Protein AF-A0A351UT03-F1 (afdb_monomer_lite)

Radius of gyration: 22.75 Å; chains: 1; bounding box: 54×54×61 Å

pLDDT: mean 75.04, std 21.27, range [23.12, 98.25]

Sequence (283 aa):
MMRLTGEMLAERRTCMNLETLKKRKKELRLTNKDVARLSGVSLGTVNKIFSGATKAPQVDTMQAILGVLKLEEYEFYDGKMEREPLRAERIKGSFPGRLREPQMTAEDYRMLDKRKQTELIEGKLIRHQSPSWNHQELISGVLCNVRNYIREKGYGCHAICGPIEVQLECVNGDTIVQPDLVMLLGEEQIGLRGLLRAPEFVMEVLSESEQEQEMVVKPDLYMGAGVQEYWLVNLYQRQVIVYWFGNNYGREGFQVDTYTFDQKVPMRLLDGFMMDFGTIDLM

Foldseek 3Di:
DDDPDVVVVVVPQFFWPLVLLVVLCVVVVHDLVRLCVQLVNDSVVSVCSNVVVDRHDDPSSVVSSCVVSVHDVVNTGDDDDDDDDDDPDDPPDDDPDDDPDDFAAPVNQVPDPDCPQWWFDLSDIDHHDDDDPLLLLLLVQQQVLVVVLCVVVVFQKDKDADQAWAQQVLRVRRTIDGFGMAMAHHDDDDDPRHHPAQHLETEHEDDPPCCCCQVPPVVVSSLSRQRQWYWYAYPVQQKIWIWGSHRDNDPVPIDIDMDHLCAWCDPPVRPPDTDRNVPGDGD

Secondary structure (DSSP, 8-state):
-----TTTTTTT---B-HHHHHHHHHHTT--HHHHHHHH---HHHHHHHHTT--SS--HHHHHHHHHHHT--HHHHB----PPPPP------------PPPPPPPHHHHHH-S--TTEEEETTEEEEPPPPPHHHHHHHHHHHHHHHHHHHHHT--EEEEESS-EEE-TTTTS--EE--SEEEEESS--EETTEESS--SEEEEEE-TT-HHIIIIIHHHHHHHHT-SEEEEEETTTTEEEEEE-TTSSSSTT-EEEEEETTSEEE-TTSTT-EEEGGGS---

Structure (mmCIF, N/CA/C/O backbone):
data_AF-A0A351UT03-F1
#
_entry.id   AF-A0A351UT03-F1
#
loop_
_atom_site.group_PDB
_atom_site.id
_atom_site.type_symbol
_atom_site.label_atom_id
_atom_site.label_alt_id
_atom_site.label_comp_id
_atom_site.label_asym_id
_atom_site.label_entity_id
_atom_site.label_seq_id
_atom_site.pdbx_PDB_ins_code
_atom_site.Cartn_x
_atom_site.Cartn_y
_atom_site.Cartn_z
_atom_site.occupancy
_atom_site.B_iso_or_equiv
_atom_site.auth_seq_id
_atom_site.auth_comp_id
_atom_site.auth_asym_id
_atom_site.auth_atom_id
_atom_site.pdbx_PDB_model_num
ATOM 1 N N . MET A 1 1 ? -3.950 -24.426 15.455 1.00 37.09 1 MET A N 1
ATOM 2 C CA . MET A 1 1 ? -2.489 -24.443 15.682 1.00 37.09 1 MET A CA 1
ATOM 3 C C . MET A 1 1 ? -1.904 -25.601 14.883 1.00 37.09 1 MET A C 1
ATOM 5 O O . MET A 1 1 ? -1.903 -26.72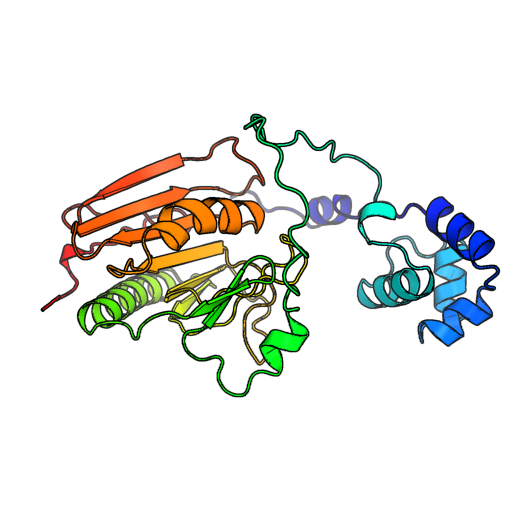5 15.360 1.00 37.09 1 MET A O 1
ATOM 9 N N . MET A 1 2 ? -1.502 -25.355 13.637 1.00 25.11 2 MET A N 1
ATOM 10 C CA . MET A 1 2 ? -0.894 -26.378 12.785 1.00 25.11 2 MET A CA 1
ATOM 11 C C . MET A 1 2 ? 0.563 -25.971 12.584 1.00 25.11 2 MET A C 1
ATOM 13 O O . MET A 1 2 ? 0.860 -25.024 11.863 1.00 25.11 2 MET A O 1
ATOM 17 N N . ARG A 1 3 ? 1.463 -26.610 13.340 1.00 26.52 3 ARG A N 1
ATOM 18 C CA . ARG A 1 3 ? 2.907 -26.450 13.159 1.00 26.52 3 ARG A CA 1
ATOM 19 C C . ARG A 1 3 ? 3.252 -27.066 11.811 1.00 26.52 3 ARG A C 1
ATOM 21 O O . ARG A 1 3 ? 3.109 -28.274 11.648 1.00 26.52 3 ARG A O 1
ATOM 28 N N . LEU A 1 4 ? 3.686 -26.247 10.863 1.00 29.69 4 LEU A N 1
ATOM 29 C CA . LEU A 1 4 ? 4.300 -26.745 9.640 1.00 29.69 4 LEU A CA 1
ATOM 30 C C . LEU A 1 4 ? 5.670 -27.306 10.039 1.00 29.69 4 LEU A C 1
ATOM 32 O O . LEU A 1 4 ? 6.543 -26.572 10.500 1.00 29.69 4 LEU A O 1
ATOM 36 N N . THR A 1 5 ? 5.822 -28.628 9.985 1.00 32.12 5 THR A N 1
ATOM 37 C CA . THR A 1 5 ? 7.083 -29.307 10.291 1.00 32.12 5 THR A CA 1
ATOM 38 C C . THR A 1 5 ? 8.099 -29.029 9.182 1.00 32.12 5 THR A C 1
ATOM 40 O O . THR A 1 5 ? 7.739 -28.855 8.017 1.00 32.12 5 THR A O 1
ATOM 43 N N . GLY A 1 6 ? 9.390 -29.007 9.535 1.00 27.62 6 GLY A N 1
ATOM 44 C CA . GLY A 1 6 ? 10.496 -28.743 8.602 1.00 27.62 6 GLY A CA 1
ATOM 45 C C . GLY A 1 6 ? 10.586 -29.702 7.403 1.00 27.62 6 GLY A C 1
ATOM 46 O O . GLY A 1 6 ? 11.315 -29.419 6.457 1.00 27.62 6 GLY A O 1
ATOM 47 N N . GLU A 1 7 ? 9.816 -30.791 7.399 1.00 27.88 7 GLU A N 1
ATOM 48 C CA . GLU A 1 7 ? 9.684 -31.723 6.274 1.00 27.88 7 GLU A CA 1
ATOM 49 C C . GLU A 1 7 ? 8.828 -31.153 5.125 1.00 27.88 7 GLU A C 1
ATOM 51 O O . GLU A 1 7 ? 9.179 -31.350 3.966 1.00 27.88 7 GLU A O 1
ATOM 56 N N . MET A 1 8 ? 7.804 -30.330 5.397 1.00 27.42 8 MET A N 1
ATOM 57 C CA . MET A 1 8 ? 7.020 -29.665 4.335 1.00 27.42 8 MET A CA 1
ATOM 58 C C . MET A 1 8 ? 7.794 -28.536 3.631 1.00 27.42 8 MET A C 1
ATOM 60 O O . MET A 1 8 ? 7.520 -28.213 2.476 1.00 27.42 8 MET A O 1
ATOM 64 N N . LEU A 1 9 ? 8.796 -27.953 4.299 1.00 31.83 9 LEU A N 1
ATOM 65 C CA . LEU A 1 9 ? 9.761 -27.039 3.673 1.00 31.83 9 LEU A CA 1
ATOM 66 C C . LEU A 1 9 ? 10.827 -27.794 2.857 1.00 31.83 9 LEU A C 1
ATOM 68 O O . LEU A 1 9 ? 11.453 -27.205 1.977 1.00 31.83 9 LEU A O 1
ATOM 72 N N . ALA A 1 10 ? 11.025 -29.093 3.107 1.00 29.03 10 ALA A N 1
ATOM 73 C CA . ALA A 1 10 ? 11.974 -29.917 2.360 1.00 29.03 10 ALA A CA 1
ATOM 74 C C . ALA A 1 10 ? 11.420 -30.380 0.998 1.00 29.03 10 ALA A C 1
ATOM 76 O O . ALA A 1 10 ? 12.201 -30.538 0.059 1.00 29.03 10 ALA A O 1
ATOM 77 N N . GLU A 1 11 ? 10.097 -30.515 0.855 1.00 28.97 11 GLU A N 1
ATOM 78 C CA . GLU A 1 11 ? 9.440 -30.857 -0.420 1.00 28.97 11 GLU A CA 1
ATOM 79 C C . GLU A 1 11 ? 9.312 -29.666 -1.395 1.00 28.97 11 GLU A C 1
ATOM 81 O O . GLU A 1 11 ? 9.058 -29.863 -2.580 1.00 28.97 11 GLU A O 1
ATOM 86 N N . ARG A 1 12 ? 9.600 -28.430 -0.954 1.00 36.16 12 ARG A N 1
ATOM 87 C CA . ARG A 1 12 ? 9.689 -27.219 -1.803 1.00 36.16 12 ARG A CA 1
ATOM 88 C C . ARG A 1 12 ? 11.067 -27.004 -2.448 1.00 36.16 12 ARG A C 1
ATOM 90 O O . ARG A 1 12 ? 11.464 -25.873 -2.713 1.00 36.16 12 ARG A O 1
ATOM 97 N N . ARG A 1 13 ? 11.834 -28.067 -2.701 1.00 40.03 13 ARG A N 1
ATOM 98 C CA . ARG A 1 13 ? 13.102 -27.974 -3.446 1.00 40.03 13 ARG A CA 1
ATOM 99 C C . ARG A 1 13 ? 12.864 -28.354 -4.901 1.00 40.03 13 ARG A C 1
ATOM 101 O O . ARG A 1 13 ? 12.874 -29.529 -5.255 1.00 40.03 13 ARG A O 1
ATOM 108 N N . THR A 1 14 ? 12.639 -27.336 -5.724 1.00 41.50 14 THR A N 1
ATOM 109 C CA . THR A 1 14 ? 12.514 -27.400 -7.183 1.00 41.50 14 THR A CA 1
ATOM 110 C C . THR A 1 14 ? 13.624 -28.270 -7.784 1.00 41.50 14 THR A C 1
ATOM 112 O O . THR A 1 14 ? 14.815 -28.000 -7.614 1.00 41.50 14 THR A O 1
ATOM 115 N N . CYS A 1 15 ? 13.249 -29.356 -8.464 1.00 40.09 15 CYS A N 1
ATOM 116 C CA . CYS A 1 15 ? 14.200 -30.234 -9.136 1.00 40.09 15 CYS A CA 1
ATOM 117 C C . CYS A 1 15 ? 14.888 -29.486 -10.294 1.00 40.09 15 CYS A C 1
ATOM 119 O O . CYS A 1 15 ? 14.231 -29.029 -11.225 1.00 40.09 15 CYS A O 1
ATOM 121 N N . MET A 1 16 ? 16.218 -29.353 -10.244 1.00 56.19 16 MET A N 1
ATOM 122 C CA . MET A 1 16 ? 17.004 -28.759 -11.335 1.00 56.19 16 MET A CA 1
ATOM 123 C C . MET A 1 16 ? 16.905 -29.595 -12.613 1.00 56.19 16 MET A C 1
ATOM 125 O O . MET A 1 16 ? 17.206 -30.794 -12.589 1.00 56.19 16 MET A O 1
ATOM 129 N N . ASN A 1 17 ? 16.622 -28.958 -13.753 1.00 66.75 17 ASN A N 1
ATOM 130 C CA . ASN A 1 17 ? 16.738 -29.611 -15.054 1.00 66.75 17 ASN A CA 1
ATOM 131 C C . ASN A 1 17 ? 18.207 -29.622 -15.527 1.00 66.75 17 ASN A C 1
ATOM 133 O O . ASN A 1 17 ? 18.676 -28.771 -16.288 1.00 66.75 17 ASN A O 1
ATOM 137 N N . LEU A 1 18 ? 18.964 -30.608 -15.036 1.00 74.06 18 LEU A N 1
ATOM 138 C CA . LEU A 1 18 ? 20.392 -30.776 -15.328 1.00 74.06 18 LEU A CA 1
ATOM 139 C C . LEU A 1 18 ? 20.683 -30.966 -16.829 1.00 74.06 18 LEU A C 1
ATOM 141 O O . LEU A 1 18 ? 21.761 -30.598 -17.310 1.00 74.06 18 LEU A O 1
ATOM 145 N N . GLU A 1 19 ? 19.732 -31.524 -17.576 1.00 74.19 19 GLU A N 1
ATOM 146 C CA . GLU A 1 19 ? 19.868 -31.734 -19.016 1.00 74.19 19 GLU A CA 1
ATOM 147 C C . GLU A 1 19 ? 19.841 -30.406 -19.787 1.00 74.19 19 GLU A C 1
ATOM 149 O O . GLU A 1 19 ? 20.659 -30.220 -20.693 1.00 74.19 19 GLU A O 1
ATOM 154 N N . THR A 1 20 ? 19.033 -29.428 -19.360 1.00 76.12 20 THR A N 1
ATOM 155 C CA . THR A 1 20 ? 19.043 -28.065 -19.923 1.00 76.12 20 THR A CA 1
ATOM 156 C C . THR A 1 20 ? 20.403 -27.383 -19.746 1.00 76.12 20 THR A C 1
ATOM 158 O O . THR A 1 20 ? 20.963 -26.863 -20.717 1.00 76.12 20 THR A O 1
ATOM 161 N N . LEU A 1 21 ? 21.008 -27.461 -18.552 1.00 80.50 21 LEU A N 1
ATOM 162 C CA . LEU A 1 21 ? 22.340 -26.886 -18.302 1.00 80.50 21 LEU A CA 1
ATOM 163 C C . LEU A 1 21 ? 23.410 -27.515 -19.197 1.00 80.50 21 LEU A C 1
ATOM 165 O O . LEU A 1 21 ? 24.230 -26.815 -19.799 1.00 80.50 21 LEU A O 1
ATOM 169 N N . LYS A 1 22 ? 23.425 -28.851 -19.290 1.00 84.81 22 LYS A N 1
ATOM 170 C CA . LYS A 1 22 ? 24.400 -29.578 -20.115 1.00 84.81 22 LYS A CA 1
ATOM 171 C C . LYS A 1 22 ? 24.236 -29.241 -21.593 1.00 84.81 22 LYS A C 1
ATOM 173 O O . LYS A 1 22 ? 25.244 -29.011 -22.267 1.00 84.81 22 LYS A O 1
ATOM 178 N N . LYS A 1 23 ? 22.993 -29.189 -22.081 1.00 83.69 23 LYS A N 1
ATOM 179 C CA . LYS A 1 23 ? 22.663 -28.834 -23.464 1.00 83.69 23 LYS A CA 1
ATOM 180 C C . LYS A 1 23 ? 23.153 -27.428 -23.792 1.00 83.69 23 LYS A C 1
ATOM 182 O O . LYS A 1 23 ? 23.921 -27.262 -24.739 1.00 83.69 23 LYS A O 1
ATOM 187 N N . ARG A 1 24 ? 22.812 -26.441 -22.963 1.00 83.56 24 ARG A N 1
ATOM 188 C CA . ARG A 1 24 ? 23.177 -25.045 -23.208 1.00 83.56 24 ARG A CA 1
ATOM 189 C C . ARG A 1 24 ? 24.682 -24.804 -23.164 1.00 83.56 24 ARG A C 1
ATOM 191 O O . ARG A 1 24 ? 25.241 -24.154 -24.044 1.00 83.56 24 ARG A O 1
ATOM 198 N N . LYS A 1 25 ? 25.372 -25.414 -22.199 1.00 91.88 25 LYS A N 1
ATOM 199 C CA . LYS A 1 25 ? 26.838 -25.385 -22.126 1.00 91.88 25 LYS A CA 1
ATOM 200 C C . LYS A 1 25 ? 27.484 -25.936 -23.406 1.00 91.88 25 LYS A C 1
ATOM 202 O O . LYS A 1 25 ? 28.467 -25.373 -23.887 1.00 91.88 25 LYS A O 1
ATOM 207 N N . LYS A 1 26 ? 26.927 -27.015 -23.974 1.00 90.25 26 LYS A N 1
ATOM 208 C CA . LYS A 1 26 ? 27.402 -27.612 -25.234 1.00 90.25 26 LYS A CA 1
ATOM 209 C C . LYS A 1 26 ? 27.145 -26.699 -26.436 1.00 90.25 26 LYS A C 1
ATOM 211 O O . LYS A 1 26 ? 28.039 -26.553 -27.265 1.00 90.25 26 LYS A O 1
ATOM 216 N N . GLU A 1 27 ? 25.974 -26.069 -26.521 1.00 88.69 27 GLU A N 1
ATOM 217 C CA . GLU A 1 27 ? 25.642 -25.094 -27.576 1.00 88.69 27 GLU A CA 1
ATOM 218 C C . GLU A 1 27 ? 26.601 -23.901 -27.577 1.00 88.69 27 GLU A C 1
ATOM 220 O O . GLU A 1 27 ? 27.080 -23.487 -28.631 1.00 88.69 27 GLU A O 1
ATOM 225 N N . LEU A 1 28 ? 26.949 -23.407 -26.387 1.00 87.56 28 LEU A N 1
ATOM 226 C CA . LEU A 1 28 ? 27.913 -22.323 -26.203 1.00 87.56 28 LEU A CA 1
ATOM 227 C C . LEU A 1 28 ? 29.377 -22.777 -26.316 1.00 87.56 28 LEU A C 1
ATOM 229 O O . LEU A 1 28 ? 30.282 -21.953 -26.207 1.00 87.56 28 LEU A O 1
ATOM 233 N N . ARG A 1 29 ? 29.624 -24.075 -26.551 1.00 91.94 29 ARG A N 1
ATOM 234 C CA . ARG A 1 29 ? 30.960 -24.689 -26.665 1.00 91.94 29 ARG A CA 1
ATOM 235 C C . ARG A 1 29 ? 31.859 -24.424 -25.448 1.00 91.94 29 ARG A C 1
ATOM 237 O O . ARG A 1 29 ? 33.075 -24.328 -25.586 1.00 91.94 29 ARG A O 1
ATOM 244 N N . LEU A 1 30 ? 31.266 -24.330 -24.257 1.00 89.88 30 LEU A N 1
ATOM 245 C CA . LEU A 1 30 ? 31.980 -24.068 -23.006 1.00 89.88 30 LEU A CA 1
ATOM 246 C C . LEU A 1 30 ? 32.372 -25.372 -22.299 1.00 89.88 30 LEU A C 1
ATOM 248 O O . LEU A 1 30 ? 31.613 -26.344 -22.267 1.00 89.88 30 LEU A O 1
ATOM 252 N N . THR A 1 31 ? 33.544 -25.397 -21.665 1.00 93.69 31 THR A N 1
ATOM 253 C CA . THR A 1 31 ? 33.919 -26.469 -20.728 1.00 93.69 31 THR A CA 1
ATOM 254 C C . THR A 1 31 ? 33.503 -26.121 -19.294 1.00 93.69 31 THR A C 1
ATOM 256 O O . THR A 1 31 ? 33.212 -24.969 -18.982 1.00 93.69 31 THR A O 1
ATOM 259 N N . ASN A 1 32 ? 33.529 -27.087 -18.365 1.00 92.44 32 ASN A N 1
ATOM 260 C CA . ASN A 1 32 ? 33.317 -26.776 -16.939 1.00 92.44 32 ASN A CA 1
ATOM 261 C C . ASN A 1 32 ? 34.372 -25.796 -16.397 1.00 92.44 32 ASN A C 1
ATOM 263 O O . ASN A 1 32 ? 34.068 -25.010 -15.504 1.00 92.44 32 ASN A O 1
ATOM 267 N N . LYS A 1 33 ? 35.596 -25.819 -16.947 1.00 90.81 33 LYS A N 1
ATOM 268 C CA . LYS A 1 33 ? 36.646 -24.850 -16.606 1.00 90.81 33 LYS A CA 1
ATOM 269 C C . LYS A 1 33 ? 36.287 -23.447 -17.084 1.00 90.81 33 LYS A C 1
ATOM 271 O O . LYS A 1 33 ? 36.519 -22.493 -16.349 1.00 90.81 33 LYS A O 1
ATOM 276 N N . ASP A 1 34 ? 35.687 -23.328 -18.265 1.00 81.25 34 ASP A N 1
ATOM 277 C CA . ASP A 1 34 ? 35.227 -22.038 -18.779 1.00 81.25 34 ASP A CA 1
ATOM 278 C C . ASP A 1 34 ? 34.061 -21.498 -17.965 1.00 81.25 34 ASP A C 1
ATOM 280 O O . ASP A 1 34 ? 34.102 -20.342 -17.562 1.00 81.25 34 ASP A O 1
ATOM 284 N N . VAL A 1 35 ? 33.076 -22.340 -17.638 1.00 88.31 35 VAL A N 1
ATOM 285 C CA . VAL A 1 35 ? 31.946 -21.935 -16.790 1.00 88.31 35 VAL A CA 1
ATOM 286 C C . VAL A 1 35 ? 32.432 -21.480 -15.415 1.00 88.31 35 VAL A C 1
ATOM 288 O O . VAL A 1 35 ? 32.023 -20.421 -14.959 1.00 88.31 35 VAL A O 1
ATOM 291 N N . ALA A 1 36 ? 33.348 -22.214 -14.776 1.00 86.06 36 ALA A N 1
ATOM 292 C CA . ALA A 1 36 ? 33.928 -21.826 -13.487 1.00 86.06 36 ALA A CA 1
ATOM 293 C C . ALA A 1 36 ? 34.661 -20.478 -13.559 1.00 86.06 36 ALA A C 1
ATOM 295 O O . ALA A 1 36 ? 34.431 -19.590 -12.743 1.00 86.06 36 ALA A O 1
ATOM 296 N N . ARG A 1 37 ? 35.501 -20.295 -14.583 1.00 87.25 37 ARG A N 1
ATOM 297 C CA . ARG A 1 37 ? 36.236 -19.045 -14.798 1.00 87.25 37 ARG A CA 1
ATOM 298 C C . ARG A 1 37 ? 35.305 -17.857 -15.060 1.00 87.25 37 ARG A C 1
ATOM 300 O O . ARG A 1 37 ? 35.561 -16.784 -14.536 1.00 87.25 37 ARG A O 1
ATOM 307 N N . LEU A 1 38 ? 34.264 -18.041 -15.872 1.00 76.00 38 LEU A N 1
ATOM 308 C CA . LEU A 1 38 ? 33.350 -16.969 -16.281 1.00 76.00 38 LEU A CA 1
ATOM 309 C C . LEU A 1 38 ? 32.315 -16.620 -15.204 1.00 76.00 38 LEU A C 1
ATOM 311 O O . LEU A 1 38 ? 31.909 -15.469 -15.120 1.00 76.00 38 LEU A O 1
ATOM 315 N N . SER A 1 39 ? 31.900 -17.590 -14.385 1.00 83.00 39 SER A N 1
ATOM 316 C CA . SER A 1 39 ? 30.919 -17.377 -13.305 1.00 83.00 39 SER A CA 1
ATOM 317 C C . SER A 1 39 ? 31.560 -16.956 -11.982 1.00 83.00 39 SER A C 1
ATOM 319 O O . SER A 1 39 ? 30.853 -16.581 -11.055 1.00 83.00 39 SER A O 1
ATOM 321 N N . GLY A 1 40 ? 32.884 -17.083 -11.844 1.00 79.75 40 GLY A N 1
ATOM 322 C CA . GLY A 1 40 ? 33.579 -16.905 -10.565 1.00 79.75 40 GLY A CA 1
ATOM 323 C C . GLY A 1 40 ? 33.348 -18.045 -9.561 1.00 79.75 40 GLY A C 1
ATOM 324 O O . GLY A 1 40 ? 33.896 -18.019 -8.460 1.00 79.75 40 GLY A O 1
ATOM 325 N N . VAL A 1 41 ? 32.578 -19.076 -9.927 1.00 88.12 41 VAL A N 1
ATOM 326 C CA . VAL A 1 41 ? 32.299 -20.243 -9.082 1.00 88.12 41 VAL A CA 1
ATOM 327 C C . VAL A 1 41 ? 33.463 -21.235 -9.139 1.00 88.12 41 VAL A C 1
ATOM 329 O O . VAL A 1 41 ? 34.031 -21.502 -10.199 1.00 88.12 41 VAL A O 1
ATOM 332 N N . SER A 1 42 ? 33.803 -21.855 -8.002 1.00 90.31 42 SER A N 1
ATOM 333 C CA . SER A 1 42 ? 34.894 -22.837 -7.953 1.00 90.31 42 SER A CA 1
ATOM 334 C C . SER A 1 42 ? 34.669 -24.005 -8.930 1.00 90.31 42 SER A C 1
ATOM 336 O O . SER A 1 42 ? 33.565 -24.546 -9.043 1.00 90.31 42 SER A O 1
ATOM 338 N N . LEU A 1 43 ? 35.737 -24.463 -9.594 1.00 88.00 43 LEU A N 1
ATOM 339 C CA . LEU A 1 43 ? 35.669 -25.593 -10.532 1.00 88.00 43 LEU A CA 1
ATOM 340 C C . LEU A 1 43 ? 35.121 -26.869 -9.874 1.00 88.00 43 LEU A C 1
ATOM 342 O O . LEU A 1 43 ? 34.404 -27.638 -10.512 1.00 88.00 43 LEU A O 1
ATOM 346 N N . GLY A 1 44 ? 35.425 -27.086 -8.590 1.00 82.19 44 GLY A N 1
ATOM 347 C CA . GLY A 1 44 ? 34.881 -28.203 -7.818 1.00 82.19 44 GLY A CA 1
ATOM 348 C C . GLY A 1 44 ? 33.360 -28.120 -7.666 1.00 82.19 44 GLY A C 1
ATOM 349 O O . GLY A 1 44 ? 32.675 -29.125 -7.845 1.00 82.19 44 GLY A O 1
ATOM 350 N N . THR A 1 45 ? 32.828 -26.925 -7.401 1.00 81.31 45 THR A N 1
ATOM 351 C CA . THR A 1 45 ? 31.383 -26.671 -7.298 1.00 81.31 45 THR A CA 1
ATOM 352 C C . THR A 1 45 ? 30.694 -26.840 -8.651 1.00 81.31 45 THR A C 1
ATOM 354 O O . THR A 1 45 ? 29.718 -27.581 -8.741 1.00 81.31 45 THR A O 1
ATOM 357 N N . VAL A 1 46 ? 31.249 -26.260 -9.723 1.00 88.19 46 VAL A N 1
ATOM 358 C CA . VAL A 1 46 ? 30.723 -26.427 -11.090 1.00 88.19 46 VAL A CA 1
ATOM 359 C C . VAL A 1 46 ? 30.705 -27.904 -11.493 1.00 88.19 46 VAL A C 1
ATOM 361 O O . VAL A 1 46 ? 29.697 -28.397 -11.994 1.00 88.19 46 VAL A O 1
ATOM 364 N N . ASN A 1 47 ? 31.775 -28.656 -11.223 1.00 89.38 47 ASN A N 1
ATOM 365 C CA . ASN A 1 47 ? 31.823 -30.085 -11.535 1.00 89.38 47 ASN A CA 1
ATOM 366 C C . ASN A 1 47 ? 30.752 -30.889 -10.785 1.00 89.38 47 ASN A C 1
ATOM 368 O O . ASN A 1 47 ? 30.120 -31.741 -11.403 1.00 89.38 47 ASN A O 1
ATOM 372 N N . LYS A 1 48 ? 30.523 -30.605 -9.495 1.00 84.88 48 LYS A N 1
ATOM 373 C CA . LYS A 1 48 ? 29.485 -31.276 -8.690 1.00 84.88 48 LYS A CA 1
ATOM 374 C C . LYS A 1 48 ? 28.064 -30.947 -9.159 1.00 84.88 48 LYS A C 1
ATOM 376 O O . LYS A 1 48 ? 27.199 -31.815 -9.107 1.00 84.88 48 LYS A O 1
ATOM 381 N N . ILE A 1 49 ? 27.825 -29.722 -9.631 1.00 85.94 49 ILE A N 1
ATOM 382 C CA . ILE A 1 49 ? 26.531 -29.312 -10.195 1.00 85.94 49 ILE A CA 1
ATOM 383 C C . ILE A 1 49 ? 26.293 -30.034 -11.524 1.00 85.94 49 ILE A C 1
ATOM 385 O O . ILE A 1 49 ? 25.294 -30.728 -11.676 1.00 85.94 49 ILE A O 1
ATOM 389 N N . PHE A 1 50 ? 27.245 -29.971 -12.460 1.00 86.88 50 PHE A N 1
ATOM 390 C CA . PHE A 1 50 ? 27.088 -30.593 -13.781 1.00 86.88 50 PHE A CA 1
ATOM 391 C C . PHE A 1 50 ? 27.107 -32.132 -13.766 1.00 86.88 50 PHE A C 1
ATOM 393 O O . PHE A 1 50 ? 26.644 -32.747 -14.730 1.00 86.88 50 PHE A O 1
ATOM 400 N N . SER A 1 51 ? 27.623 -32.756 -12.701 1.00 83.19 51 SER A N 1
ATOM 401 C CA . SER A 1 51 ? 27.526 -34.204 -12.474 1.00 83.19 51 SER A CA 1
ATOM 402 C C . SER A 1 51 ? 26.252 -34.630 -11.737 1.00 83.19 51 SER A C 1
ATOM 404 O O . SER A 1 51 ? 26.001 -35.827 -11.626 1.00 83.19 51 SER A O 1
ATOM 406 N N . GLY A 1 52 ? 25.456 -33.682 -11.230 1.00 78.69 52 GLY A N 1
ATOM 407 C CA . GLY A 1 52 ? 24.270 -33.956 -10.413 1.00 78.69 52 GLY A CA 1
ATOM 408 C C . GLY A 1 52 ? 24.573 -34.385 -8.971 1.00 78.69 52 GLY A C 1
ATOM 409 O O . GLY A 1 52 ? 23.657 -34.755 -8.241 1.00 78.69 52 GLY A O 1
ATOM 410 N N . ALA A 1 53 ? 25.837 -34.329 -8.534 1.00 76.38 53 ALA A N 1
ATOM 411 C CA . ALA A 1 53 ? 26.225 -34.638 -7.156 1.00 76.38 53 ALA A CA 1
ATOM 412 C C . ALA A 1 53 ? 25.688 -33.602 -6.150 1.00 76.38 53 ALA A C 1
ATOM 414 O O . ALA A 1 53 ? 25.434 -33.935 -4.993 1.00 76.38 53 ALA A O 1
ATOM 415 N N . THR A 1 54 ? 25.483 -32.356 -6.587 1.00 73.75 54 THR A N 1
ATOM 416 C CA . THR A 1 54 ? 24.796 -31.321 -5.804 1.00 73.75 54 THR A CA 1
ATOM 417 C C . THR A 1 54 ? 23.326 -31.269 -6.211 1.00 73.75 54 THR A C 1
ATOM 419 O O . THR A 1 54 ? 23.023 -30.862 -7.326 1.00 73.75 54 THR A O 1
ATOM 422 N N . LYS A 1 55 ? 22.411 -31.644 -5.307 1.00 60.47 55 LYS A N 1
ATOM 423 C CA . LYS A 1 55 ? 20.953 -31.621 -5.554 1.00 60.47 55 LYS A CA 1
ATOM 424 C C . LYS A 1 55 ? 20.281 -30.268 -5.281 1.00 60.47 55 LYS A C 1
ATOM 426 O O . LYS A 1 55 ? 19.166 -30.059 -5.735 1.00 60.47 55 LYS A O 1
ATOM 431 N N . ALA A 1 56 ? 20.939 -29.378 -4.537 1.00 59.31 56 ALA A N 1
ATOM 432 C CA . ALA A 1 56 ? 20.433 -28.050 -4.178 1.00 59.31 56 ALA A CA 1
ATOM 433 C C . ALA A 1 56 ? 21.612 -27.069 -4.001 1.00 59.31 56 ALA A C 1
ATOM 435 O O . ALA A 1 56 ? 22.142 -26.948 -2.893 1.00 59.31 56 ALA A O 1
ATOM 436 N N . PRO A 1 57 ? 22.121 -26.459 -5.085 1.00 68.56 57 PRO A N 1
ATOM 437 C CA . PRO A 1 57 ? 23.151 -25.431 -5.001 1.00 68.56 57 PRO A CA 1
ATOM 438 C C . PRO A 1 57 ? 22.589 -24.155 -4.364 1.00 68.56 57 PRO A C 1
ATOM 440 O O . PRO A 1 57 ? 21.383 -23.926 -4.369 1.00 68.56 57 PRO A O 1
ATOM 443 N N . GLN A 1 58 ? 23.472 -23.322 -3.813 1.00 67.06 58 GLN A N 1
ATOM 444 C CA . GLN A 1 58 ? 23.096 -21.988 -3.339 1.00 67.06 58 GLN A CA 1
ATOM 445 C C . GLN A 1 58 ? 22.591 -21.126 -4.506 1.00 67.06 58 GLN A C 1
ATOM 447 O O . GLN A 1 58 ? 23.097 -21.257 -5.624 1.00 67.06 58 GLN A O 1
ATOM 452 N N . VAL A 1 59 ? 21.628 -20.241 -4.233 1.00 58.06 59 VAL A N 1
ATOM 453 C CA . VAL A 1 59 ? 20.938 -19.422 -5.248 1.00 58.06 59 VAL A CA 1
ATOM 454 C C . VAL A 1 59 ? 21.931 -18.566 -6.037 1.00 58.06 59 VAL A C 1
ATOM 456 O O . VAL A 1 59 ? 22.013 -18.718 -7.253 1.00 58.06 59 VAL A O 1
ATOM 459 N N . ASP A 1 60 ? 22.800 -17.816 -5.356 1.00 55.50 60 ASP A N 1
ATOM 460 C CA . ASP A 1 60 ? 23.830 -16.975 -5.989 1.00 55.50 60 ASP A CA 1
ATOM 461 C C . ASP A 1 60 ? 24.785 -17.780 -6.887 1.00 55.50 60 ASP A C 1
ATOM 463 O O . ASP A 1 60 ? 25.194 -17.346 -7.964 1.00 55.50 60 ASP A O 1
ATOM 467 N N . THR A 1 61 ? 25.122 -19.006 -6.463 1.00 72.38 61 THR A N 1
ATOM 468 C CA . THR A 1 61 ? 25.967 -19.916 -7.253 1.00 72.38 61 THR A CA 1
ATOM 469 C C . THR A 1 61 ? 25.262 -20.334 -8.540 1.00 72.38 61 THR A C 1
ATOM 471 O O . THR A 1 61 ? 25.905 -20.484 -9.580 1.00 72.38 61 THR A O 1
ATOM 474 N N . MET A 1 62 ? 23.947 -20.542 -8.477 1.00 78.38 62 MET A N 1
ATOM 475 C CA . MET A 1 62 ? 23.170 -20.969 -9.627 1.00 78.38 62 MET A CA 1
ATOM 476 C C . MET A 1 62 ? 22.911 -19.802 -10.582 1.00 78.38 62 MET A C 1
ATOM 478 O O . MET A 1 62 ? 23.131 -19.962 -11.779 1.00 78.38 62 MET A O 1
ATOM 482 N N . GLN A 1 63 ? 22.602 -18.609 -10.076 1.00 65.31 63 GLN A N 1
ATOM 483 C CA . GLN A 1 63 ? 22.478 -17.393 -10.886 1.00 65.31 63 GLN A CA 1
ATOM 484 C C . GLN A 1 63 ? 23.772 -17.063 -11.638 1.00 65.31 63 GLN A C 1
ATOM 486 O O . GLN A 1 63 ? 23.743 -16.820 -12.845 1.00 65.31 63 GLN A O 1
ATOM 491 N N . ALA A 1 64 ? 24.927 -17.167 -10.973 1.00 68.06 64 ALA A N 1
ATOM 492 C CA . ALA A 1 64 ? 26.223 -16.955 -11.615 1.00 68.06 64 ALA A CA 1
ATOM 493 C C . ALA A 1 64 ? 26.481 -17.943 -12.770 1.00 68.06 64 ALA A C 1
ATOM 495 O O . ALA A 1 64 ? 27.039 -17.576 -13.806 1.00 68.06 64 ALA A O 1
ATOM 496 N N . ILE A 1 65 ? 26.060 -19.205 -12.627 1.00 80.06 65 ILE A N 1
ATOM 497 C CA . ILE A 1 65 ? 26.177 -20.211 -13.691 1.00 80.06 65 ILE A CA 1
ATOM 498 C C . ILE A 1 65 ? 25.148 -19.963 -14.807 1.00 80.06 65 ILE A C 1
ATOM 500 O O . ILE A 1 65 ? 25.512 -20.054 -15.980 1.00 80.06 65 ILE A O 1
ATOM 504 N N . LEU A 1 66 ? 23.892 -19.637 -14.479 1.00 80.00 66 LEU A N 1
ATOM 505 C CA . LEU A 1 66 ? 22.831 -19.361 -15.459 1.00 80.00 66 LEU A CA 1
ATOM 506 C C . LEU A 1 66 ? 23.150 -18.127 -16.312 1.00 80.00 66 LEU A C 1
ATOM 508 O O . LEU A 1 66 ? 23.016 -18.192 -17.534 1.00 80.00 66 LEU A O 1
ATOM 512 N N . GLY A 1 67 ? 23.696 -17.070 -15.706 1.00 71.88 67 GLY A N 1
ATOM 513 C CA . GLY A 1 67 ? 24.147 -15.873 -16.418 1.00 71.88 67 GLY A CA 1
ATOM 514 C C . GLY A 1 67 ? 25.221 -16.177 -17.468 1.00 71.88 67 GLY A C 1
ATOM 515 O O . GLY A 1 67 ? 25.139 -15.709 -18.604 1.00 71.88 67 GLY A O 1
ATOM 516 N N . VAL A 1 68 ? 26.186 -17.052 -17.152 1.00 83.50 68 VAL A N 1
ATOM 517 C CA . VAL A 1 68 ? 27.202 -17.504 -18.126 1.00 83.50 68 VAL A CA 1
ATOM 518 C C . VAL A 1 68 ? 26.586 -18.343 -19.244 1.00 83.50 68 VAL A C 1
ATOM 520 O O . VAL A 1 68 ? 27.005 -18.253 -20.400 1.00 83.50 68 VAL A O 1
ATOM 523 N N . LEU A 1 69 ? 25.598 -19.172 -18.911 1.00 82.94 69 LEU A N 1
ATOM 524 C CA . LEU A 1 69 ? 24.910 -20.022 -19.880 1.00 82.94 69 LEU A CA 1
ATOM 525 C C . LEU A 1 69 ? 23.832 -19.282 -20.676 1.00 82.94 69 LEU A C 1
ATOM 527 O O . LEU A 1 69 ? 23.276 -19.870 -21.606 1.00 82.94 69 LEU A O 1
ATOM 531 N N . LYS A 1 70 ? 23.570 -18.006 -20.364 1.00 79.75 70 LYS A N 1
ATOM 532 C CA . LYS A 1 70 ? 22.499 -17.209 -20.973 1.00 79.75 70 LYS A CA 1
ATOM 533 C C . LYS A 1 70 ? 21.172 -17.969 -20.928 1.00 79.75 70 LYS A C 1
ATOM 535 O O . LYS A 1 70 ? 20.586 -18.233 -21.981 1.00 79.75 70 LYS A O 1
ATOM 540 N N . LEU A 1 71 ? 20.821 -18.421 -19.727 1.00 69.81 71 LEU A N 1
ATOM 541 C CA . LEU A 1 71 ? 19.548 -19.056 -19.411 1.00 69.81 71 LEU A CA 1
ATOM 542 C C . LEU A 1 71 ? 18.799 -18.167 -18.433 1.00 69.81 71 LEU A C 1
ATOM 544 O O . LEU A 1 71 ? 19.379 -17.738 -17.436 1.00 69.81 71 LEU A O 1
ATOM 548 N N . GLU A 1 72 ? 17.524 -17.947 -18.713 1.00 58.25 72 GLU A N 1
ATOM 549 C CA . GLU A 1 72 ? 16.600 -17.346 -17.757 1.00 58.25 72 GLU A CA 1
ATOM 550 C C . GLU A 1 72 ? 16.174 -18.401 -16.721 1.00 58.25 72 GLU A C 1
ATOM 552 O O . GLU A 1 72 ? 16.078 -19.591 -17.037 1.00 58.25 72 GLU A O 1
ATOM 557 N N . GLU A 1 73 ? 15.901 -18.002 -15.475 1.00 52.38 73 GLU A N 1
ATOM 558 C CA . GLU A 1 73 ? 15.612 -18.952 -14.385 1.00 52.38 73 GLU A CA 1
ATOM 559 C C . GLU A 1 73 ? 14.431 -19.891 -14.700 1.00 52.38 73 GLU A C 1
ATOM 561 O O . GLU A 1 73 ? 14.476 -21.082 -14.393 1.00 52.38 73 GLU A O 1
ATOM 566 N N . TYR A 1 74 ? 13.404 -19.411 -15.402 1.00 52.44 74 TYR A N 1
ATOM 567 C CA . TYR A 1 74 ? 12.240 -20.223 -15.773 1.00 52.44 74 TYR A CA 1
ATOM 568 C C . TYR A 1 74 ? 12.508 -21.224 -16.914 1.00 52.44 74 TYR A C 1
ATOM 570 O O . TYR A 1 74 ? 11.750 -22.177 -17.067 1.00 52.44 74 TYR A O 1
ATOM 578 N N . GLU A 1 75 ? 13.575 -21.054 -17.708 1.00 47.19 75 GLU A N 1
ATOM 579 C CA . GLU A 1 75 ? 14.010 -22.059 -18.697 1.00 47.19 75 GLU A CA 1
ATOM 580 C C . GLU A 1 75 ? 14.691 -23.260 -18.014 1.00 47.19 75 GLU A C 1
ATOM 582 O O . GLU A 1 75 ? 14.907 -24.310 -18.626 1.00 47.19 75 GLU A O 1
ATOM 587 N N . PHE A 1 76 ? 15.048 -23.097 -16.737 1.00 47.84 76 PHE A N 1
ATOM 588 C CA . PHE A 1 76 ? 15.795 -24.054 -15.932 1.00 47.84 76 PHE A CA 1
ATOM 589 C C . PHE A 1 76 ? 14.923 -24.834 -14.928 1.00 47.84 76 PHE A C 1
ATOM 591 O O . PHE A 1 76 ? 15.262 -25.976 -14.593 1.00 47.84 76 PHE A O 1
ATOM 598 N N . TYR A 1 77 ? 13.792 -24.270 -14.494 1.00 54.03 77 TYR A N 1
ATOM 599 C CA . TYR A 1 77 ? 12.806 -24.944 -13.643 1.00 54.03 77 TYR A CA 1
ATOM 600 C C . TYR A 1 77 ? 11.692 -25.597 -14.480 1.00 54.03 77 TYR A C 1
ATOM 602 O O . TYR A 1 77 ? 11.197 -25.020 -15.443 1.00 54.03 77 TYR A O 1
ATOM 610 N N . ASP A 1 78 ? 11.314 -26.831 -14.135 1.00 44.41 78 ASP A N 1
ATOM 611 C CA . ASP A 1 78 ? 10.422 -27.672 -14.945 1.00 44.41 78 ASP A CA 1
ATOM 612 C C . ASP A 1 78 ? 8.968 -27.148 -14.985 1.00 44.41 78 ASP A C 1
ATOM 614 O O . ASP A 1 78 ? 8.145 -27.434 -14.119 1.00 44.41 78 ASP A O 1
ATOM 618 N N . GLY A 1 79 ? 8.671 -26.321 -15.991 1.00 41.94 79 GLY A N 1
ATOM 619 C CA . GLY A 1 79 ? 7.515 -26.456 -16.883 1.00 41.94 79 GLY A CA 1
ATOM 620 C C . GLY A 1 79 ? 6.139 -26.814 -16.303 1.00 41.94 79 GLY A C 1
ATOM 621 O O . GLY A 1 79 ? 5.556 -27.803 -16.739 1.00 41.94 79 GLY A O 1
ATOM 622 N N . LYS A 1 80 ? 5.551 -25.977 -15.435 1.00 29.42 80 LYS A N 1
ATOM 623 C CA . LYS A 1 80 ? 4.081 -25.887 -15.252 1.00 29.42 80 LYS A CA 1
ATOM 624 C C . LYS A 1 80 ? 3.616 -24.447 -14.999 1.00 29.42 80 LYS A C 1
ATOM 626 O O . LYS A 1 80 ? 3.149 -24.112 -13.919 1.00 29.42 80 LYS A O 1
ATOM 631 N N . MET A 1 81 ? 3.733 -23.596 -16.011 1.00 32.44 81 MET A N 1
ATOM 632 C CA . MET A 1 81 ? 2.971 -22.345 -16.103 1.00 32.44 81 MET A CA 1
ATOM 633 C C . MET A 1 81 ? 2.570 -22.155 -17.568 1.00 32.44 81 MET A C 1
ATOM 635 O O . MET A 1 81 ? 3.293 -21.546 -18.355 1.00 32.44 81 MET A O 1
ATOM 639 N N . GLU A 1 82 ? 1.440 -22.743 -17.964 1.00 28.80 82 GLU A N 1
ATOM 640 C CA . GLU A 1 82 ? 0.793 -22.369 -19.221 1.00 28.80 82 GLU A CA 1
ATOM 641 C C . GLU A 1 82 ? 0.134 -21.000 -19.031 1.00 28.80 82 GLU A C 1
ATOM 643 O O . GLU A 1 82 ? -0.653 -20.785 -18.110 1.00 28.80 82 GLU A O 1
ATOM 648 N N . ARG A 1 83 ? 0.514 -20.047 -19.885 1.00 32.97 83 ARG A N 1
ATOM 649 C CA . ARG A 1 83 ? -0.055 -18.700 -19.926 1.00 32.97 83 ARG A CA 1
ATOM 650 C C . ARG A 1 83 ? -1.428 -18.763 -20.595 1.00 32.97 83 ARG A C 1
ATOM 652 O O . ARG A 1 83 ? -1.484 -19.016 -21.796 1.00 32.97 83 ARG A O 1
ATOM 659 N N . GLU A 1 84 ? -2.501 -18.421 -19.888 1.00 23.12 84 GLU A N 1
ATOM 660 C CA . GLU A 1 84 ? -3.656 -17.823 -20.565 1.00 23.12 84 GLU A CA 1
ATOM 661 C C . GLU A 1 84 ? -3.403 -16.314 -20.727 1.00 23.12 84 GLU A C 1
ATOM 663 O O . GLU A 1 84 ? -3.223 -15.609 -19.731 1.00 23.12 84 GLU A O 1
ATOM 668 N N . PRO A 1 85 ? -3.345 -15.780 -21.960 1.00 30.25 85 PRO A N 1
ATOM 669 C CA . PRO A 1 85 ? -3.223 -14.348 -22.166 1.00 30.25 85 PRO A CA 1
ATOM 670 C C . PRO A 1 85 ? -4.575 -13.676 -21.897 1.00 30.25 85 PRO A C 1
ATOM 672 O O . PRO A 1 85 ? -5.556 -13.920 -22.604 1.00 30.25 85 PRO A O 1
ATOM 675 N N . LEU A 1 86 ? -4.616 -12.785 -20.903 1.00 33.38 86 LEU A N 1
ATOM 676 C CA . LEU A 1 86 ? -5.715 -11.836 -20.724 1.00 33.38 86 LEU A CA 1
ATOM 677 C C . LEU A 1 86 ? -5.904 -11.036 -22.028 1.00 33.38 86 LEU A C 1
ATOM 679 O O . LEU A 1 86 ? -4.965 -10.477 -22.596 1.00 33.38 86 LEU A O 1
ATOM 683 N N . ARG A 1 87 ? -7.137 -11.084 -22.541 1.00 30.27 87 ARG A N 1
ATOM 684 C CA . ARG A 1 87 ? -7.586 -10.639 -23.867 1.00 30.27 87 ARG A CA 1
ATOM 685 C C . ARG A 1 87 ? -7.121 -9.226 -24.246 1.00 30.27 87 ARG A C 1
ATOM 687 O O . ARG A 1 87 ? -7.645 -8.239 -23.744 1.00 30.27 87 ARG A O 1
ATOM 694 N N . ALA A 1 88 ? -6.283 -9.140 -25.277 1.00 29.73 88 ALA A N 1
ATOM 695 C CA . ALA A 1 88 ? -6.237 -7.983 -26.167 1.00 29.73 88 ALA A CA 1
ATOM 696 C C . ALA A 1 88 ? -7.330 -8.147 -27.237 1.00 29.73 88 ALA A C 1
ATOM 698 O O . ALA A 1 88 ? -7.119 -8.797 -28.267 1.00 29.73 88 ALA A O 1
ATOM 699 N N . GLU A 1 89 ? -8.525 -7.604 -26.999 1.00 29.70 89 GLU A N 1
ATOM 700 C CA . GLU A 1 89 ? -9.508 -7.482 -28.073 1.00 29.70 89 GLU A CA 1
ATOM 701 C C . GLU A 1 89 ? -9.060 -6.426 -29.089 1.00 29.70 89 GLU A C 1
ATOM 703 O O . GLU A 1 89 ? -8.658 -5.306 -28.780 1.00 29.70 89 GLU A O 1
ATOM 708 N N . ARG A 1 90 ? -9.087 -6.862 -30.347 1.00 31.77 90 ARG A N 1
ATOM 709 C CA . ARG A 1 90 ? -8.658 -6.146 -31.543 1.00 31.77 90 ARG A CA 1
ATOM 710 C C . ARG A 1 90 ? -9.449 -4.851 -31.735 1.00 31.77 90 ARG A C 1
ATOM 712 O O . ARG A 1 90 ? -10.563 -4.895 -32.248 1.00 31.77 90 ARG A O 1
ATOM 719 N N . ILE A 1 91 ? -8.797 -3.707 -31.561 1.00 28.42 91 ILE A N 1
ATOM 720 C CA . ILE A 1 91 ? -9.079 -2.550 -32.417 1.00 28.42 91 ILE A CA 1
ATOM 721 C C . ILE A 1 91 ? -8.244 -2.735 -33.687 1.00 28.42 91 ILE A C 1
ATOM 723 O O . ILE A 1 91 ? -7.041 -2.482 -33.725 1.00 28.42 91 ILE A O 1
ATOM 727 N N . LYS A 1 92 ? -8.883 -3.255 -34.742 1.00 27.67 92 LYS A N 1
ATOM 728 C CA . LYS A 1 92 ? -8.337 -3.226 -36.103 1.00 27.67 92 LYS A CA 1
ATOM 729 C C . LYS A 1 92 ? -8.306 -1.769 -36.570 1.00 27.67 92 LYS A C 1
ATOM 731 O O . LYS A 1 92 ? -9.307 -1.249 -37.046 1.00 27.67 92 LYS A O 1
ATOM 736 N N . GLY A 1 93 ? -7.144 -1.142 -36.456 1.00 23.77 93 GLY A N 1
ATOM 737 C CA . GLY A 1 93 ? -6.844 0.158 -37.040 1.00 23.77 93 GLY A CA 1
ATOM 738 C C . GLY A 1 93 ? -5.343 0.269 -37.256 1.00 23.77 93 GLY A C 1
ATOM 739 O O . GLY A 1 93 ? -4.580 0.462 -36.319 1.00 23.77 93 GLY A O 1
ATOM 740 N N . SER A 1 94 ? -4.917 0.069 -38.495 1.00 31.47 94 SER A N 1
ATOM 741 C CA . SER A 1 94 ? -3.544 0.234 -38.962 1.00 31.47 94 SER A CA 1
ATOM 742 C C . SER A 1 94 ? -3.016 1.650 -38.702 1.00 31.47 94 SER A C 1
ATOM 744 O O . SER A 1 94 ? -3.535 2.598 -39.285 1.00 31.47 94 SER A O 1
ATOM 746 N N . PHE A 1 95 ? -1.932 1.777 -37.932 1.00 28.98 95 PHE A N 1
ATOM 747 C CA . PHE A 1 95 ? -1.016 2.920 -38.000 1.00 28.98 95 PHE A CA 1
ATOM 748 C C . PHE A 1 95 ? 0.429 2.407 -38.102 1.00 28.98 95 PHE A C 1
ATOM 750 O O . PHE A 1 95 ? 0.836 1.577 -37.284 1.00 28.98 95 PHE A O 1
ATOM 757 N N . PRO A 1 96 ? 1.209 2.843 -39.107 1.00 30.88 96 PRO A N 1
ATOM 758 C CA . PRO A 1 96 ? 2.590 2.419 -39.271 1.00 30.88 96 PRO A CA 1
ATOM 759 C C . PRO A 1 96 ? 3.490 3.172 -38.279 1.00 30.88 96 PRO A C 1
ATOM 761 O O . PRO A 1 96 ? 3.431 4.392 -38.186 1.00 30.88 96 PRO A O 1
ATOM 764 N N . GLY A 1 97 ? 4.342 2.433 -37.562 1.00 33.44 97 GLY A N 1
ATOM 765 C CA . GLY A 1 97 ? 5.519 2.969 -36.872 1.00 33.44 97 GLY A CA 1
ATOM 766 C C . GLY A 1 97 ? 5.268 3.781 -35.596 1.00 33.44 97 GLY A C 1
ATOM 767 O O . GLY A 1 97 ? 5.465 4.990 -35.589 1.00 33.44 97 GLY A O 1
ATOM 768 N N . ARG A 1 98 ? 4.981 3.115 -34.469 1.00 29.16 98 ARG A N 1
ATOM 769 C CA . ARG A 1 98 ? 5.476 3.609 -33.172 1.00 29.16 98 ARG A CA 1
ATOM 770 C C . ARG A 1 98 ? 6.836 2.970 -32.926 1.00 29.16 98 ARG A C 1
ATOM 772 O O . ARG A 1 98 ? 6.920 1.759 -32.730 1.00 29.16 98 ARG A O 1
ATOM 779 N N . LEU A 1 99 ? 7.896 3.776 -32.960 1.00 33.47 99 LEU A N 1
ATOM 780 C CA . LEU A 1 99 ? 9.145 3.432 -32.282 1.00 33.47 99 LEU A CA 1
ATOM 781 C C . LEU A 1 99 ? 8.765 3.058 -30.840 1.00 33.47 99 LEU A C 1
ATOM 783 O O . LEU A 1 99 ? 8.026 3.810 -30.204 1.00 33.47 99 LEU A O 1
ATOM 787 N N . ARG A 1 100 ? 9.173 1.878 -30.353 1.00 40.72 100 ARG A N 1
ATOM 788 C CA . ARG A 1 100 ? 9.018 1.552 -28.927 1.00 40.72 100 ARG A CA 1
ATOM 789 C C . ARG A 1 100 ? 9.751 2.645 -28.153 1.00 40.72 100 ARG A C 1
ATOM 791 O O . ARG A 1 100 ? 10.928 2.877 -28.425 1.00 40.72 100 ARG A O 1
ATOM 798 N N . GLU A 1 101 ? 9.046 3.344 -27.268 1.00 47.28 101 GLU A N 1
ATOM 799 C CA . GLU A 1 101 ? 9.681 4.304 -26.367 1.00 47.28 101 GLU A CA 1
ATOM 800 C C . GLU A 1 101 ? 10.803 3.581 -25.605 1.00 47.28 101 GLU A C 1
ATOM 802 O O . GLU A 1 101 ? 10.612 2.418 -25.228 1.00 47.28 101 GLU A O 1
ATOM 807 N N . PRO A 1 102 ? 11.983 4.202 -25.433 1.00 50.44 102 PRO A N 1
ATOM 808 C CA . PRO A 1 102 ? 13.049 3.593 -24.653 1.00 50.44 102 PRO A CA 1
ATOM 809 C C . PRO A 1 102 ? 12.530 3.324 -23.236 1.00 50.44 102 PRO A C 1
ATOM 811 O O . PRO A 1 102 ? 12.121 4.251 -22.539 1.00 50.44 102 PRO A O 1
ATOM 814 N N . GLN A 1 103 ? 12.500 2.048 -22.846 1.00 68.19 103 GLN A N 1
ATOM 815 C CA . GLN A 1 103 ? 12.092 1.629 -21.507 1.00 68.19 103 GLN A CA 1
ATOM 816 C C . GLN A 1 103 ? 13.255 1.861 -20.544 1.00 68.19 103 GLN A C 1
ATOM 818 O O . GLN A 1 103 ? 14.386 1.471 -20.834 1.00 68.19 103 GLN A O 1
ATOM 823 N N . MET A 1 104 ? 12.974 2.543 -19.435 1.00 79.88 104 MET A N 1
ATOM 824 C CA . MET A 1 104 ? 13.940 2.806 -18.372 1.00 79.88 104 MET A CA 1
ATOM 825 C C . MET A 1 104 ? 14.096 1.550 -17.515 1.00 79.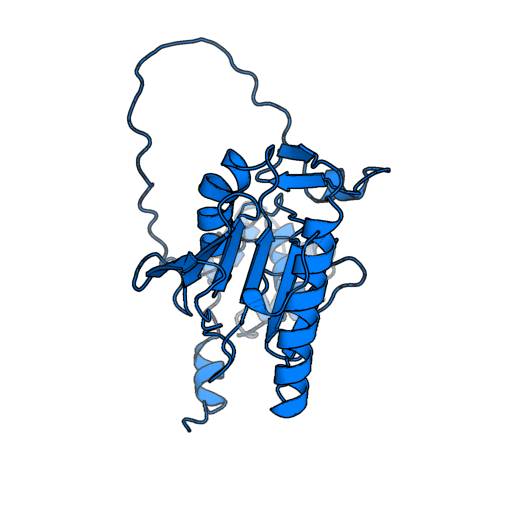88 104 MET A C 1
ATOM 827 O O . MET A 1 104 ? 13.093 0.998 -17.073 1.00 79.88 104 MET A O 1
ATOM 831 N N . THR A 1 105 ? 15.328 1.113 -17.262 1.00 84.38 105 THR A N 1
ATOM 832 C CA . THR A 1 105 ? 15.566 -0.033 -16.374 1.00 84.38 105 THR A CA 1
ATOM 833 C C . THR A 1 105 ? 15.537 0.378 -14.900 1.00 84.38 105 THR A C 1
ATOM 835 O O . THR A 1 105 ? 15.697 1.554 -14.556 1.00 84.38 105 THR A O 1
ATOM 838 N N . ALA A 1 106 ? 15.399 -0.590 -13.992 1.00 80.19 106 ALA A N 1
ATOM 839 C CA . ALA A 1 106 ? 15.565 -0.357 -12.555 1.00 80.19 106 ALA A CA 1
ATOM 840 C C . ALA A 1 106 ? 16.955 0.210 -12.205 1.00 80.19 106 ALA A C 1
ATOM 842 O O . ALA A 1 106 ? 17.104 0.971 -11.246 1.00 80.19 106 ALA A O 1
ATOM 843 N N . GLU A 1 107 ? 17.988 -0.149 -12.969 1.00 82.06 107 GLU A N 1
ATOM 844 C CA . GLU A 1 107 ? 19.335 0.395 -12.803 1.00 82.06 107 GLU A CA 1
ATOM 845 C C . GLU A 1 107 ? 19.408 1.863 -13.245 1.00 82.06 107 GLU A C 1
ATOM 847 O O . GLU A 1 107 ? 19.875 2.700 -12.469 1.00 82.06 107 GLU A O 1
ATOM 852 N N . ASP A 1 108 ? 18.844 2.197 -14.409 1.00 82.81 108 ASP A N 1
ATOM 853 C CA . ASP A 1 108 ? 18.746 3.581 -14.893 1.00 82.81 108 ASP A CA 1
ATOM 854 C C . ASP A 1 108 ? 17.974 4.466 -13.907 1.00 82.81 108 ASP A C 1
ATOM 856 O O . ASP A 1 108 ? 18.412 5.569 -13.569 1.00 82.81 108 ASP A O 1
ATOM 860 N N . TYR A 1 109 ? 16.847 3.966 -13.389 1.00 83.25 109 TYR A N 1
ATOM 861 C CA . TYR A 1 109 ? 16.047 4.663 -12.385 1.00 83.25 109 TYR A CA 1
ATOM 862 C C . TYR A 1 109 ? 16.887 5.012 -11.152 1.00 83.25 109 TYR A C 1
ATOM 864 O O . TYR A 1 109 ? 16.873 6.160 -10.710 1.00 83.25 109 TYR A O 1
ATOM 872 N N . ARG A 1 110 ? 17.689 4.072 -10.628 1.00 80.88 110 ARG A N 1
ATOM 873 C CA . ARG A 1 110 ? 18.556 4.290 -9.451 1.00 80.88 110 ARG A CA 1
ATOM 874 C C . ARG A 1 110 ? 19.676 5.303 -9.685 1.00 80.88 110 ARG A C 1
ATOM 876 O O . ARG A 1 110 ? 20.195 5.844 -8.704 1.00 80.88 110 ARG A O 1
ATOM 883 N N . MET A 1 111 ? 20.048 5.560 -10.937 1.00 83.00 111 MET A N 1
ATOM 884 C CA . MET A 1 111 ? 21.044 6.571 -11.299 1.00 83.00 111 MET A CA 1
ATOM 885 C C . MET A 1 111 ? 20.462 7.989 -11.384 1.00 83.00 111 MET A C 1
ATOM 887 O O . MET A 1 111 ? 21.227 8.945 -11.465 1.00 83.00 111 MET A O 1
ATOM 891 N N . LEU A 1 112 ? 19.135 8.164 -11.323 1.00 80.81 112 LEU A N 1
ATOM 892 C CA . LEU A 1 112 ? 18.518 9.492 -11.334 1.00 80.81 112 LEU A CA 1
ATOM 893 C C . LEU A 1 112 ? 18.892 10.297 -10.078 1.00 80.81 112 LEU A C 1
ATOM 895 O O . LEU A 1 112 ? 18.688 9.838 -8.952 1.00 80.81 112 LEU A O 1
ATOM 899 N N . ASP A 1 113 ? 19.344 11.540 -10.272 1.00 66.38 113 ASP A N 1
ATOM 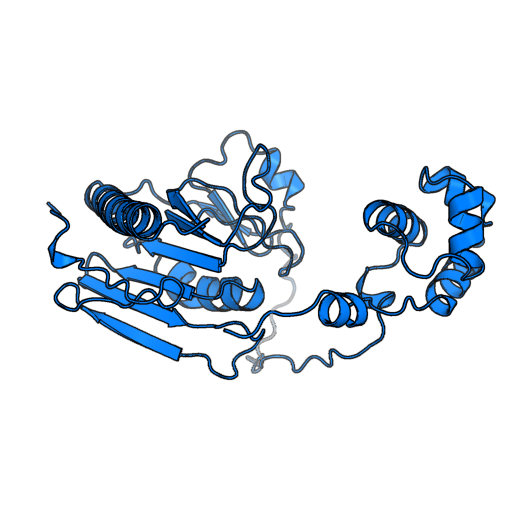900 C CA . ASP A 1 113 ? 19.710 12.470 -9.188 1.00 66.38 113 ASP A CA 1
ATOM 901 C C . ASP A 1 113 ? 18.520 12.856 -8.291 1.00 66.38 113 ASP A C 1
ATOM 903 O O . ASP A 1 113 ? 18.682 13.181 -7.113 1.00 66.38 113 ASP A O 1
ATOM 907 N N . LYS A 1 114 ? 17.299 12.831 -8.843 1.00 63.59 114 LYS A N 1
ATOM 908 C CA . LYS A 1 114 ? 16.050 13.142 -8.134 1.00 63.59 114 LYS A CA 1
ATOM 909 C C . LYS A 1 114 ? 15.036 12.019 -8.344 1.00 63.59 114 LYS A C 1
ATOM 911 O O . LYS A 1 114 ? 14.382 11.978 -9.380 1.00 63.59 114 LYS A O 1
ATOM 916 N N . ARG A 1 115 ? 14.890 11.155 -7.334 1.00 67.44 115 ARG A N 1
ATOM 917 C CA . ARG A 1 115 ? 13.899 10.055 -7.288 1.00 67.44 115 ARG A CA 1
ATOM 918 C C . ARG A 1 115 ? 12.746 10.276 -6.304 1.00 67.44 115 ARG A C 1
ATOM 920 O O . ARG A 1 115 ? 11.916 9.397 -6.088 1.00 67.44 115 ARG A O 1
ATOM 927 N N . LYS A 1 116 ? 12.716 11.439 -5.646 1.00 70.44 116 LYS A N 1
ATOM 928 C CA . LYS A 1 116 ? 11.619 11.782 -4.735 1.00 70.44 116 LYS A CA 1
ATOM 929 C C . LYS A 1 116 ? 10.324 11.883 -5.535 1.00 70.44 116 LYS A C 1
ATOM 931 O O . LYS A 1 116 ? 10.320 12.606 -6.528 1.00 70.44 116 LYS A O 1
ATOM 936 N N . GLN A 1 117 ? 9.266 11.220 -5.063 1.00 75.44 117 GLN A N 1
ATOM 937 C CA . GLN A 1 117 ? 7.936 11.249 -5.687 1.00 75.44 117 GLN A CA 1
ATOM 938 C C . GLN A 1 117 ? 7.976 10.747 -7.137 1.00 75.44 117 GLN A C 1
ATOM 940 O O . GLN A 1 117 ? 7.328 11.304 -8.021 1.00 75.44 117 GLN A O 1
ATOM 945 N N . THR A 1 118 ? 8.794 9.727 -7.406 1.00 85.69 118 THR A N 1
ATOM 946 C CA . THR A 1 118 ? 8.834 9.089 -8.723 1.00 85.69 118 THR A CA 1
ATOM 947 C C . THR A 1 118 ? 8.762 7.585 -8.593 1.00 85.69 118 THR A C 1
ATOM 949 O O . THR A 1 118 ? 9.480 7.016 -7.776 1.00 85.69 118 THR A O 1
ATOM 952 N N . GLU A 1 119 ? 7.987 6.945 -9.453 1.00 88.19 119 GLU A N 1
ATOM 953 C CA . GLU A 1 119 ? 7.900 5.492 -9.565 1.00 88.19 119 GLU A CA 1
ATOM 954 C C . GLU A 1 119 ? 8.354 5.052 -10.953 1.00 88.19 119 GLU A C 1
ATOM 956 O O . GLU A 1 119 ? 8.276 5.809 -11.922 1.00 88.19 119 GLU A O 1
ATOM 961 N N . LEU A 1 120 ? 8.835 3.822 -11.051 1.00 88.06 120 LEU A N 1
ATOM 962 C CA . LEU A 1 120 ? 9.071 3.136 -12.308 1.00 88.06 120 LEU A CA 1
ATOM 963 C C . LEU A 1 120 ? 8.021 2.033 -12.420 1.00 88.06 120 LEU A C 1
ATOM 965 O O . LEU A 1 120 ? 8.016 1.129 -11.598 1.00 88.06 120 LEU A O 1
ATOM 969 N N . ILE A 1 121 ? 7.137 2.088 -13.410 1.00 85.88 121 ILE A N 1
ATOM 970 C CA . ILE A 1 121 ? 6.127 1.047 -13.632 1.00 85.88 121 ILE A CA 1
ATOM 971 C C . ILE A 1 121 ? 6.288 0.533 -15.055 1.00 85.88 121 ILE A C 1
ATOM 973 O O . ILE A 1 121 ? 6.104 1.288 -16.011 1.00 85.88 121 ILE A O 1
ATOM 977 N N . GLU A 1 122 ? 6.674 -0.737 -15.203 1.00 81.19 122 GLU A N 1
ATOM 978 C CA . GLU A 1 122 ? 6.901 -1.382 -16.505 1.00 81.19 122 GLU A CA 1
ATOM 979 C C . GLU A 1 122 ? 7.844 -0.582 -17.428 1.00 81.19 122 GLU A C 1
ATOM 981 O O . GLU A 1 122 ? 7.603 -0.414 -18.631 1.00 81.19 122 GLU A O 1
ATOM 986 N N . GLY A 1 123 ? 8.916 -0.040 -16.846 1.00 80.75 123 GLY A N 1
ATOM 987 C CA . GLY A 1 123 ? 9.896 0.784 -17.548 1.00 80.75 123 GLY A CA 1
ATOM 988 C C . GLY A 1 123 ? 9.451 2.218 -17.871 1.00 80.75 123 GLY A C 1
ATOM 989 O O . GLY A 1 123 ? 10.149 2.918 -18.611 1.00 80.75 123 GLY A O 1
ATOM 990 N N . LYS A 1 124 ? 8.310 2.678 -17.337 1.00 83.69 124 LYS A N 1
ATOM 991 C CA . LYS A 1 124 ? 7.825 4.063 -17.460 1.00 83.69 124 LYS A CA 1
ATOM 992 C C . LYS A 1 124 ? 8.034 4.827 -16.159 1.00 83.69 124 LYS A C 1
ATOM 994 O O . LYS A 1 124 ? 7.586 4.391 -15.104 1.00 83.69 124 LYS A O 1
ATOM 999 N N . LEU A 1 125 ? 8.676 5.990 -16.248 1.00 85.75 125 LEU A N 1
ATOM 1000 C CA . LEU A 1 125 ? 8.863 6.881 -15.106 1.00 85.75 125 LEU A CA 1
ATOM 1001 C C . LEU A 1 125 ? 7.589 7.700 -14.855 1.00 85.75 125 LEU A C 1
ATOM 1003 O O . LEU A 1 125 ? 7.232 8.562 -15.662 1.00 85.75 125 LEU A O 1
ATOM 1007 N N . ILE A 1 126 ? 6.945 7.465 -13.720 1.00 83.00 126 ILE A N 1
ATOM 1008 C CA . ILE A 1 126 ? 5.788 8.212 -13.226 1.00 83.00 126 ILE A CA 1
ATOM 1009 C C . ILE A 1 126 ? 6.274 9.228 -12.192 1.00 83.00 126 ILE A C 1
ATOM 1011 O O . ILE A 1 126 ? 7.179 8.940 -11.410 1.00 83.00 126 ILE A O 1
ATOM 1015 N N . ARG A 1 127 ? 5.715 10.441 -12.208 1.00 81.81 127 ARG A N 1
ATOM 1016 C CA . ARG A 1 127 ? 6.013 11.488 -11.223 1.00 81.81 127 ARG A CA 1
ATOM 1017 C C . ARG A 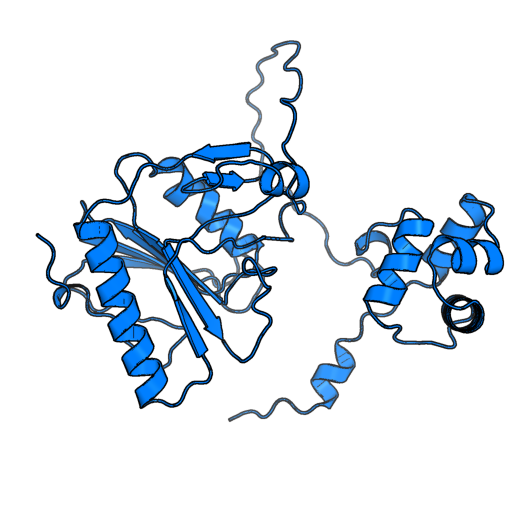1 127 ? 4.734 11.881 -10.512 1.00 81.81 127 ARG A C 1
ATOM 1019 O O . ARG A 1 127 ? 3.754 12.202 -11.179 1.00 81.81 127 ARG A O 1
ATOM 1026 N N . HIS A 1 128 ? 4.806 11.914 -9.194 1.00 77.38 128 HIS A N 1
ATOM 1027 C CA . HIS A 1 128 ? 3.688 12.204 -8.312 1.00 77.38 128 HIS A CA 1
ATOM 1028 C C . HIS A 1 128 ? 3.763 13.629 -7.791 1.00 77.38 128 HIS A C 1
ATOM 1030 O O . HIS A 1 128 ? 4.833 14.251 -7.760 1.00 77.38 128 HIS A O 1
ATOM 1036 N N . GLN A 1 129 ? 2.607 14.164 -7.411 1.00 76.38 129 GLN A N 1
ATOM 1037 C CA . GLN A 1 129 ? 2.569 15.452 -6.731 1.00 76.38 129 GLN A CA 1
ATOM 1038 C C . GLN A 1 129 ? 2.997 15.291 -5.273 1.00 76.38 129 GLN A C 1
ATOM 1040 O O . GLN A 1 129 ? 3.054 14.195 -4.718 1.00 76.38 129 GLN A O 1
ATOM 1045 N N . SER A 1 130 ? 3.331 16.409 -4.631 1.00 79.50 130 SER A N 1
ATOM 1046 C CA . SER A 1 130 ? 3.572 16.368 -3.194 1.00 79.50 130 SER A CA 1
ATOM 1047 C C . SER A 1 130 ? 2.261 16.113 -2.446 1.00 79.50 130 SER A C 1
ATOM 1049 O O . SER A 1 130 ? 1.263 16.767 -2.759 1.00 79.50 130 SER A O 1
ATOM 1051 N N . PRO A 1 131 ? 2.261 15.205 -1.457 1.00 82.75 131 PRO A N 1
ATOM 1052 C CA . PRO A 1 131 ? 1.060 14.877 -0.705 1.00 82.75 131 PRO A CA 1
ATOM 1053 C C . PRO A 1 131 ? 0.544 16.083 0.086 1.00 82.75 131 PRO A C 1
ATOM 1055 O O . PRO A 1 131 ? 1.317 16.937 0.531 1.00 82.75 131 PRO A O 1
ATOM 1058 N N . SER A 1 132 ? -0.775 16.146 0.271 1.00 86.56 132 SER A N 1
ATOM 1059 C CA . SER A 1 132 ? -1.421 17.170 1.094 1.00 86.56 132 SER A CA 1
ATOM 1060 C C . SER A 1 132 ? -1.224 16.901 2.591 1.00 86.56 132 SER A C 1
ATOM 1062 O O . SER A 1 132 ? -0.801 15.819 3.000 1.00 86.56 132 SER A O 1
ATOM 1064 N N . TRP A 1 133 ? -1.575 17.874 3.435 1.00 89.31 133 TRP A N 1
ATOM 1065 C CA . TRP A 1 133 ? -1.547 17.683 4.887 1.00 89.31 133 TRP A CA 1
ATOM 1066 C C . TRP A 1 133 ? -2.439 16.515 5.338 1.00 89.31 133 TRP A C 1
ATOM 1068 O O . TRP A 1 133 ? -1.973 15.618 6.032 1.00 89.31 133 TRP A O 1
ATOM 1078 N N . ASN A 1 134 ? -3.693 16.478 4.877 1.00 90.94 134 ASN A N 1
ATOM 1079 C CA . ASN A 1 134 ? -4.644 15.421 5.238 1.00 90.94 134 ASN A CA 1
ATOM 1080 C C . ASN A 1 134 ? -4.211 14.035 4.743 1.00 90.94 134 ASN A C 1
ATOM 1082 O O . ASN A 1 134 ? -4.519 13.036 5.383 1.00 90.94 134 ASN A O 1
ATOM 1086 N N . HIS A 1 135 ? -3.477 13.967 3.630 1.00 91.75 135 HIS A N 1
ATOM 1087 C CA . HIS A 1 135 ? -2.859 12.726 3.158 1.00 91.75 135 HIS A CA 1
ATOM 1088 C C . HIS A 1 135 ? -1.824 12.206 4.164 1.00 91.75 135 HIS A C 1
ATOM 1090 O O . HIS A 1 135 ? -1.887 11.047 4.571 1.00 91.75 135 HIS A O 1
ATOM 1096 N N . GLN A 1 136 ? -0.954 13.083 4.668 1.00 92.00 136 GLN A N 1
ATOM 1097 C CA . GLN A 1 136 ? 0.054 12.710 5.663 1.00 92.00 136 GLN A CA 1
ATOM 1098 C C . GLN A 1 136 ? -0.545 12.391 7.042 1.00 92.00 136 GLN A C 1
ATOM 1100 O O . GLN A 1 136 ? -0.127 11.416 7.670 1.00 92.00 136 GLN A O 1
ATOM 1105 N N . GLU A 1 137 ? -1.547 13.147 7.500 1.00 94.81 137 GLU A N 1
ATOM 1106 C CA . GLU A 1 137 ? -2.254 12.855 8.758 1.00 94.81 137 GLU A CA 1
ATOM 1107 C C . GLU A 1 137 ? -2.962 11.499 8.714 1.00 94.81 137 GLU A C 1
ATOM 1109 O O . GLU A 1 137 ? -2.851 10.710 9.654 1.00 94.81 137 GLU A O 1
ATOM 1114 N N . LEU A 1 138 ? -3.616 11.175 7.594 1.00 95.31 138 LEU A N 1
ATOM 1115 C CA . LEU A 1 138 ? -4.237 9.870 7.386 1.00 95.31 138 LEU A CA 1
ATOM 1116 C C . LEU A 1 138 ? -3.215 8.731 7.510 1.00 95.31 138 LEU A C 1
ATOM 1118 O O . LEU A 1 138 ? -3.433 7.788 8.274 1.00 95.31 138 LEU A O 1
ATOM 1122 N N . ILE A 1 139 ? -2.087 8.824 6.800 1.00 96.31 139 ILE A N 1
ATOM 1123 C CA . ILE A 1 139 ? -1.030 7.803 6.842 1.00 96.31 139 ILE A CA 1
ATOM 1124 C C . ILE A 1 139 ? -0.475 7.661 8.260 1.00 96.31 139 ILE A C 1
ATOM 1126 O O . ILE A 1 139 ? -0.334 6.542 8.757 1.00 96.31 139 ILE A O 1
ATOM 1130 N N . SER A 1 140 ? -0.196 8.781 8.932 1.00 96.06 140 SER A N 1
ATOM 1131 C CA . SER A 1 140 ? 0.300 8.807 10.310 1.00 96.06 140 SER A CA 1
ATOM 1132 C C . SER A 1 140 ? -0.681 8.139 11.279 1.00 96.06 140 SER A C 1
ATOM 1134 O O . SER A 1 140 ? -0.287 7.287 12.084 1.00 96.06 140 SER A O 1
ATOM 1136 N N . GLY A 1 141 ? -1.971 8.460 11.161 1.00 97.19 141 GLY A N 1
ATOM 1137 C CA . GLY A 1 141 ? -3.037 7.890 11.978 1.00 97.19 141 GLY A CA 1
ATOM 1138 C C . GLY A 1 141 ? -3.177 6.380 11.790 1.00 97.19 141 GLY A C 1
ATOM 1139 O O . GLY A 1 141 ? -3.195 5.636 12.777 1.00 97.19 141 GLY A O 1
ATOM 1140 N N . VAL A 1 142 ? -3.204 5.904 10.540 1.00 98.00 142 VAL A N 1
ATOM 1141 C CA . VAL A 1 142 ? -3.245 4.464 10.228 1.00 98.00 142 VAL A CA 1
ATOM 1142 C C . VAL A 1 142 ? -1.998 3.764 10.772 1.00 98.00 142 VAL A C 1
ATOM 1144 O O . VAL A 1 142 ? -2.112 2.772 11.494 1.00 98.00 142 VAL A O 1
ATOM 1147 N N . LEU A 1 143 ? -0.808 4.311 10.507 1.00 97.62 143 LEU A N 1
ATOM 1148 C CA . LEU A 1 143 ? 0.461 3.759 10.979 1.00 97.62 143 LEU A CA 1
ATOM 1149 C C . LEU A 1 143 ? 0.490 3.616 12.504 1.00 97.62 143 LEU A C 1
ATOM 1151 O O . LEU A 1 143 ? 0.925 2.582 13.016 1.00 97.62 143 LEU A O 1
ATOM 1155 N N . CYS A 1 144 ? 0.033 4.635 13.235 1.00 97.06 144 CYS A N 1
ATOM 1156 C CA . CYS A 1 144 ? -0.009 4.613 14.694 1.00 97.06 144 CYS A CA 1
ATOM 1157 C C . CYS A 1 144 ? -0.951 3.526 15.218 1.00 97.06 144 CYS A C 1
ATOM 1159 O O . CYS A 1 144 ? -0.555 2.760 16.099 1.00 97.06 144 CYS A O 1
ATOM 1161 N N . ASN A 1 145 ? -2.162 3.419 14.664 1.00 97.38 145 ASN A N 1
ATOM 1162 C CA . ASN A 1 145 ? -3.129 2.390 15.053 1.00 97.38 145 ASN A CA 1
ATOM 1163 C C . ASN A 1 145 ? -2.577 0.977 14.810 1.00 97.38 145 ASN A C 1
ATOM 1165 O O . ASN A 1 145 ? -2.569 0.149 15.724 1.00 97.38 145 ASN A O 1
ATOM 1169 N N . VAL A 1 146 ? -2.028 0.733 13.618 1.00 96.88 146 VAL A N 1
ATOM 1170 C CA . VAL A 1 146 ? -1.440 -0.559 13.240 1.00 96.88 146 VAL A CA 1
ATOM 1171 C C . VAL A 1 146 ? -0.247 -0.906 14.136 1.00 96.88 146 VAL A C 1
ATOM 1173 O O . VAL A 1 146 ? -0.203 -1.987 14.723 1.00 96.88 146 VAL A O 1
ATOM 1176 N N . ARG A 1 147 ? 0.711 0.014 14.320 1.00 95.81 147 ARG A N 1
ATOM 1177 C CA . ARG A 1 147 ? 1.894 -0.228 15.168 1.00 95.81 147 ARG A CA 1
ATOM 1178 C C . ARG A 1 147 ? 1.534 -0.454 16.634 1.00 95.81 147 ARG A C 1
ATOM 1180 O O . ARG A 1 147 ? 2.163 -1.286 17.288 1.00 95.81 147 ARG A O 1
ATOM 1187 N N . ASN A 1 148 ? 0.542 0.268 17.157 1.00 96.19 148 ASN A N 1
ATOM 1188 C CA . ASN A 1 148 ? 0.060 0.060 18.519 1.00 96.19 148 ASN A CA 1
ATOM 1189 C C . ASN A 1 148 ? -0.523 -1.346 18.684 1.00 96.19 148 ASN A C 1
ATOM 1191 O O . ASN A 1 148 ? -0.163 -2.025 19.645 1.00 96.19 148 ASN A O 1
ATOM 1195 N N . TYR A 1 149 ? -1.335 -1.804 17.727 1.00 96.38 149 TYR A N 1
ATOM 1196 C CA . TYR A 1 149 ? -1.905 -3.149 17.752 1.00 96.38 149 TYR A CA 1
ATOM 1197 C C . TYR A 1 149 ? -0.838 -4.244 17.650 1.00 96.38 149 TYR A C 1
ATOM 1199 O O . TYR A 1 149 ? -0.823 -5.168 18.463 1.00 96.38 149 TYR A O 1
ATOM 1207 N N . ILE A 1 150 ? 0.106 -4.108 16.710 1.00 93.62 150 ILE A N 1
ATOM 1208 C CA . ILE A 1 150 ? 1.249 -5.025 16.554 1.00 93.62 150 ILE A CA 1
ATOM 1209 C C . ILE A 1 150 ? 2.015 -5.158 17.876 1.00 93.62 150 ILE A C 1
ATOM 1211 O O . ILE A 1 150 ? 2.305 -6.273 18.315 1.00 93.62 150 ILE A O 1
ATOM 1215 N N . ARG A 1 151 ? 2.306 -4.031 18.543 1.00 94.25 151 ARG A N 1
ATOM 1216 C CA . ARG A 1 151 ? 3.014 -4.016 19.830 1.00 94.25 151 ARG A CA 1
ATOM 1217 C C . ARG A 1 151 ? 2.195 -4.655 20.950 1.00 94.25 151 ARG A C 1
ATOM 1219 O O . ARG A 1 151 ? 2.760 -5.392 21.750 1.00 94.25 151 ARG A O 1
ATOM 1226 N N . GLU A 1 152 ? 0.894 -4.378 21.019 1.00 95.81 152 GLU A N 1
ATOM 1227 C CA . GLU A 1 152 ? -0.001 -4.944 22.036 1.00 95.81 152 GLU A CA 1
ATOM 1228 C C . GLU A 1 152 ? -0.113 -6.470 21.915 1.00 95.81 152 GLU A C 1
ATOM 1230 O O . GLU A 1 152 ? -0.070 -7.174 22.922 1.00 95.81 152 GLU A O 1
ATOM 1235 N N . LYS A 1 153 ? -0.228 -6.990 20.686 1.00 93.75 153 LYS A N 1
ATOM 1236 C CA . LYS A 1 153 ? -0.343 -8.434 20.424 1.00 93.75 153 LYS A CA 1
ATOM 1237 C C . LYS A 1 153 ? 0.999 -9.164 20.371 1.00 93.75 153 LYS A C 1
ATOM 1239 O O . LYS A 1 153 ? 1.012 -10.393 20.364 1.00 93.75 153 LYS A O 1
ATOM 1244 N N . GLY A 1 154 ? 2.116 -8.435 20.355 1.00 89.06 154 GLY A N 1
ATOM 1245 C CA . GLY A 1 154 ? 3.456 -9.013 20.263 1.00 89.06 154 GLY A CA 1
ATOM 1246 C C . GLY A 1 154 ? 3.735 -9.666 18.908 1.00 89.06 154 GLY A C 1
ATOM 1247 O O . GLY A 1 154 ? 4.452 -10.664 18.845 1.00 89.06 154 GLY A O 1
ATOM 1248 N N . TYR A 1 155 ? 3.150 -9.143 17.828 1.00 87.62 155 TYR A N 1
ATOM 1249 C CA . TYR A 1 155 ? 3.412 -9.647 16.483 1.00 87.62 155 TYR A CA 1
ATOM 1250 C C . TYR A 1 155 ? 4.791 -9.200 15.990 1.00 87.62 155 TYR A C 1
ATOM 1252 O O . TYR A 1 155 ? 5.158 -8.032 16.101 1.00 87.62 155 TYR A O 1
ATOM 1260 N N . GLY A 1 156 ? 5.548 -10.127 15.400 1.00 84.69 156 GLY A N 1
ATOM 1261 C CA . GLY A 1 156 ? 6.806 -9.829 14.711 1.00 84.69 156 GLY A CA 1
ATOM 1262 C C . GLY A 1 156 ? 6.538 -9.252 13.325 1.00 84.69 156 GLY A C 1
ATOM 1263 O O . GLY A 1 156 ? 6.796 -9.919 12.332 1.00 84.69 156 GLY A O 1
ATOM 1264 N N . CYS A 1 157 ? 5.905 -8.083 13.251 1.00 86.12 157 CYS A N 1
ATOM 1265 C CA . CYS A 1 157 ? 5.529 -7.418 12.003 1.00 86.12 157 CYS A CA 1
ATOM 1266 C C . CYS A 1 157 ? 6.009 -5.965 12.017 1.00 86.12 157 CYS A C 1
ATOM 1268 O O . CYS A 1 157 ? 6.094 -5.338 13.075 1.00 86.12 157 CYS A O 1
ATOM 1270 N N . HIS A 1 158 ? 6.273 -5.401 10.843 1.00 87.56 158 HIS A N 1
ATOM 1271 C CA . HIS A 1 158 ? 6.737 -4.024 10.705 1.00 87.56 158 HIS A CA 1
ATOM 1272 C C . HIS A 1 158 ? 5.842 -3.253 9.743 1.00 87.56 158 HIS A C 1
ATOM 1274 O O . HIS A 1 158 ? 5.835 -3.541 8.554 1.00 87.56 158 HIS A O 1
ATOM 1280 N N . ALA A 1 159 ? 5.129 -2.245 10.249 1.00 92.69 159 ALA A N 1
ATOM 1281 C CA . ALA A 1 159 ? 4.454 -1.248 9.419 1.00 92.69 159 ALA A CA 1
ATOM 1282 C C . ALA A 1 159 ? 5.364 -0.026 9.224 1.00 92.69 159 ALA A C 1
ATOM 1284 O O . ALA A 1 159 ? 5.963 0.457 10.195 1.00 92.69 159 ALA A O 1
ATOM 1285 N N . ILE A 1 160 ? 5.491 0.465 7.992 1.00 91.50 160 ILE A N 1
ATOM 1286 C CA . ILE A 1 160 ? 6.411 1.538 7.589 1.00 91.50 160 ILE A CA 1
ATOM 1287 C C . ILE A 1 160 ? 5.671 2.482 6.634 1.00 91.50 160 ILE A C 1
ATOM 1289 O O . ILE A 1 160 ? 5.019 2.017 5.706 1.00 91.50 160 ILE A O 1
ATOM 1293 N N . CYS A 1 161 ? 5.768 3.793 6.860 1.00 91.94 161 CYS A N 1
ATOM 1294 C CA . CYS A 1 161 ? 5.258 4.805 5.933 1.00 91.94 161 CYS A CA 1
ATOM 1295 C C . CYS A 1 161 ? 6.303 5.169 4.872 1.00 91.94 161 CYS A C 1
ATOM 1297 O O . CYS A 1 161 ? 7.510 5.118 5.134 1.00 91.94 161 CYS A O 1
ATOM 1299 N N . GLY A 1 162 ? 5.823 5.570 3.699 1.00 85.44 162 GLY A N 1
ATOM 1300 C CA . GLY A 1 162 ? 6.647 6.053 2.605 1.00 85.44 162 GLY A CA 1
ATOM 1301 C C . GLY A 1 162 ? 7.326 7.407 2.882 1.00 85.44 162 GLY A C 1
ATOM 1302 O O . GLY A 1 162 ? 7.064 8.057 3.899 1.00 85.44 162 GLY A O 1
ATOM 1303 N N . PRO A 1 163 ? 8.218 7.852 1.977 1.00 81.44 163 PRO A N 1
ATOM 1304 C CA . PRO A 1 163 ? 8.602 7.166 0.744 1.00 81.44 163 PRO A CA 1
ATOM 1305 C C . PRO A 1 163 ? 9.537 5.977 1.020 1.00 81.44 163 PRO A C 1
ATOM 1307 O O . PRO A 1 163 ? 10.604 6.138 1.614 1.00 81.44 163 PRO A O 1
ATOM 1310 N N . ILE A 1 164 ? 9.147 4.790 0.553 1.00 84.62 164 ILE A N 1
ATOM 1311 C CA . ILE A 1 164 ? 9.959 3.569 0.571 1.00 84.62 164 ILE A CA 1
ATOM 1312 C C . ILE A 1 164 ? 9.958 2.965 -0.832 1.00 84.62 164 ILE A C 1
ATOM 1314 O O . ILE A 1 164 ? 8.899 2.735 -1.398 1.00 84.62 164 ILE A O 1
ATOM 1318 N N . GLU A 1 165 ? 11.134 2.730 -1.414 1.00 87.62 165 GLU A N 1
ATOM 1319 C CA . GLU A 1 165 ? 11.229 2.076 -2.724 1.00 87.62 165 GLU A CA 1
ATOM 1320 C C . GLU A 1 165 ? 10.934 0.574 -2.561 1.00 87.62 165 GLU A C 1
ATOM 1322 O O . GLU A 1 165 ? 11.551 -0.097 -1.729 1.00 87.62 165 GLU A O 1
ATOM 1327 N N . VAL A 1 166 ? 10.003 0.042 -3.354 1.00 87.94 166 VAL A N 1
ATOM 1328 C CA . VAL A 1 166 ? 9.660 -1.386 -3.407 1.00 87.94 166 VAL A CA 1
ATOM 1329 C C . VAL A 1 166 ? 9.865 -1.878 -4.833 1.00 87.94 166 VAL A C 1
ATOM 1331 O O . VAL A 1 166 ? 9.134 -1.480 -5.739 1.00 87.94 166 VAL A O 1
ATOM 1334 N N . GLN A 1 167 ? 10.862 -2.736 -5.046 1.00 86.25 167 GLN A N 1
ATOM 1335 C CA . GLN A 1 167 ? 11.087 -3.372 -6.341 1.00 86.25 167 GLN A CA 1
ATOM 1336 C C . GLN A 1 167 ? 10.205 -4.617 -6.471 1.00 86.25 167 GLN A C 1
ATOM 1338 O O . GLN A 1 167 ? 10.275 -5.530 -5.648 1.00 86.25 167 GLN A O 1
ATOM 1343 N N . LEU A 1 168 ? 9.381 -4.654 -7.516 1.00 80.88 168 LEU A N 1
ATOM 1344 C CA . LEU A 1 168 ? 8.491 -5.773 -7.812 1.00 80.88 168 LEU A CA 1
ATOM 1345 C C . LEU A 1 168 ? 9.118 -6.628 -8.922 1.00 80.88 168 LEU A C 1
ATOM 1347 O O . LEU A 1 168 ? 9.072 -6.279 -10.099 1.00 80.88 168 LEU A O 1
ATOM 1351 N N . GLU A 1 169 ? 9.728 -7.754 -8.548 1.00 62.75 169 GLU A N 1
ATOM 1352 C CA . GLU A 1 169 ? 10.493 -8.610 -9.474 1.00 62.75 169 GLU A CA 1
ATOM 1353 C C . GLU A 1 169 ? 9.617 -9.371 -10.489 1.00 62.75 169 GLU A C 1
ATOM 1355 O O . GLU A 1 169 ? 10.089 -9.777 -11.549 1.00 62.75 169 GLU A O 1
ATOM 1360 N N . CYS A 1 170 ? 8.323 -9.538 -10.204 1.00 55.59 170 CYS A N 1
ATOM 1361 C CA . CYS A 1 170 ? 7.378 -10.292 -11.037 1.00 55.59 170 CYS A CA 1
ATOM 1362 C C . CYS A 1 170 ? 7.022 -9.602 -12.365 1.00 55.59 170 CYS A C 1
ATOM 1364 O O . CYS A 1 170 ? 6.568 -10.259 -13.303 1.00 55.59 170 CYS A O 1
ATOM 1366 N N . VAL A 1 171 ? 7.216 -8.284 -12.452 1.00 51.41 171 VAL A N 1
ATOM 1367 C CA . VAL A 1 171 ? 6.933 -7.480 -13.640 1.00 51.41 171 VAL A CA 1
ATOM 1368 C C . VAL A 1 171 ? 8.269 -7.015 -14.182 1.00 51.41 171 VAL A C 1
ATOM 1370 O O . VAL A 1 171 ? 8.744 -5.956 -13.802 1.00 51.41 171 VAL A O 1
ATOM 1373 N N . ASN A 1 172 ? 8.898 -7.883 -14.983 1.00 52.91 172 ASN A N 1
ATOM 1374 C CA . ASN A 1 172 ? 10.133 -7.683 -15.761 1.00 52.91 172 ASN A CA 1
ATOM 1375 C C . ASN A 1 172 ? 11.390 -7.152 -15.031 1.00 52.91 172 ASN A C 1
ATOM 1377 O O . ASN A 1 172 ? 12.409 -6.960 -15.684 1.00 52.91 172 ASN A O 1
ATOM 1381 N N . GLY A 1 173 ? 11.352 -6.967 -13.707 1.00 62.56 173 GLY A N 1
ATOM 1382 C CA . GLY A 1 173 ? 12.448 -6.413 -12.907 1.00 62.56 173 GLY A CA 1
ATOM 1383 C C . GLY A 1 173 ? 12.565 -4.883 -12.958 1.00 62.56 173 GLY A C 1
ATOM 1384 O O . GLY A 1 173 ? 13.226 -4.311 -12.088 1.00 62.56 173 GLY A O 1
ATOM 1385 N N . ASP A 1 174 ? 11.869 -4.224 -13.893 1.00 76.19 174 ASP A N 1
ATOM 1386 C CA . ASP A 1 174 ? 11.883 -2.776 -14.141 1.00 76.19 174 ASP A CA 1
ATOM 1387 C C . ASP A 1 174 ? 10.615 -2.097 -13.604 1.00 76.19 174 ASP A C 1
ATOM 1389 O O . ASP A 1 174 ? 10.031 -1.206 -14.231 1.00 76.19 174 ASP A O 1
ATOM 1393 N N . THR A 1 175 ? 10.179 -2.534 -12.421 1.00 85.19 175 THR A N 1
ATOM 1394 C CA . THR A 1 175 ? 9.093 -1.906 -11.667 1.00 85.19 175 THR A CA 1
ATOM 1395 C C . THR A 1 175 ? 9.535 -1.622 -10.233 1.00 85.19 175 THR A C 1
ATOM 1397 O O . THR A 1 175 ? 9.861 -2.535 -9.473 1.00 85.19 175 THR A O 1
ATOM 1400 N N . ILE A 1 176 ? 9.563 -0.340 -9.871 1.00 88.31 176 ILE A N 1
ATOM 1401 C CA . ILE A 1 176 ? 9.871 0.188 -8.542 1.00 88.31 176 ILE A CA 1
ATOM 1402 C C . ILE A 1 176 ? 8.763 1.169 -8.156 1.00 88.31 176 ILE A C 1
ATOM 1404 O O . ILE A 1 176 ? 8.637 2.235 -8.756 1.00 88.31 176 ILE A O 1
ATOM 1408 N N . VAL A 1 177 ? 7.991 0.826 -7.133 1.00 90.81 177 VAL A N 1
ATOM 1409 C CA . VAL A 1 177 ? 6.891 1.652 -6.609 1.00 90.81 177 VAL A CA 1
ATOM 1410 C C . VAL A 1 177 ? 7.280 2.311 -5.281 1.00 90.81 177 VAL A C 1
ATOM 1412 O O . VAL A 1 177 ? 8.239 1.886 -4.633 1.00 90.81 177 VAL A O 1
ATOM 1415 N N . GLN A 1 178 ? 6.567 3.368 -4.893 1.00 91.94 178 GLN A N 1
ATOM 1416 C CA . GLN A 1 178 ? 6.757 4.131 -3.656 1.00 91.94 178 GLN A CA 1
ATOM 1417 C C . GLN A 1 178 ? 5.429 4.251 -2.892 1.00 91.94 178 GLN A C 1
ATOM 1419 O O . GLN A 1 178 ? 4.875 5.346 -2.826 1.00 91.94 178 GLN A O 1
ATOM 1424 N N . PRO A 1 179 ? 4.927 3.150 -2.306 1.00 93.38 179 PRO A N 1
ATOM 1425 C CA . PRO A 1 179 ? 3.650 3.154 -1.607 1.00 93.38 179 PRO A CA 1
ATOM 1426 C C . PRO A 1 179 ? 3.647 4.038 -0.360 1.00 93.38 179 PRO A C 1
ATOM 1428 O O . PRO A 1 179 ? 4.664 4.179 0.334 1.00 93.38 179 PRO A O 1
ATOM 1431 N N . ASP A 1 180 ? 2.466 4.558 -0.032 1.00 94.38 180 ASP A N 1
ATOM 1432 C CA . ASP A 1 180 ? 2.243 5.412 1.136 1.00 94.38 180 ASP A CA 1
ATOM 1433 C C . ASP A 1 180 ? 2.451 4.682 2.472 1.00 94.38 180 ASP A C 1
ATOM 1435 O O . ASP A 1 180 ? 3.015 5.242 3.422 1.00 94.38 180 ASP A O 1
ATOM 1439 N N . LEU A 1 181 ? 2.031 3.416 2.564 1.00 95.69 181 LEU A N 1
ATOM 1440 C CA . LEU A 1 181 ? 2.280 2.562 3.726 1.00 95.69 181 LEU A CA 1
ATOM 1441 C C . LEU A 1 181 ? 2.432 1.100 3.311 1.00 95.69 181 LEU A C 1
ATOM 1443 O O . LEU A 1 181 ? 1.676 0.581 2.495 1.00 95.69 181 LEU A O 1
ATOM 1447 N N . VAL A 1 182 ? 3.383 0.412 3.935 1.00 95.25 182 VAL A N 1
ATOM 1448 C CA . VAL A 1 182 ? 3.592 -1.031 3.769 1.00 95.25 182 VAL A CA 1
ATOM 1449 C C . VAL A 1 182 ? 3.619 -1.727 5.117 1.00 95.25 182 VAL A C 1
ATOM 1451 O O . VAL A 1 182 ? 4.015 -1.132 6.124 1.00 95.25 182 VAL A O 1
ATOM 1454 N N . MET A 1 183 ? 3.244 -3.004 5.142 1.00 92.94 183 MET A N 1
ATOM 1455 C CA . MET A 1 183 ? 3.496 -3.874 6.289 1.00 92.94 183 MET A CA 1
ATOM 1456 C C . MET A 1 183 ? 4.152 -5.179 5.850 1.00 92.94 183 MET A C 1
ATOM 1458 O O . MET A 1 183 ? 3.744 -5.799 4.869 1.00 92.94 183 MET A O 1
ATOM 1462 N N . LEU A 1 184 ? 5.168 -5.567 6.617 1.00 89.50 184 LEU A N 1
ATOM 1463 C CA . LEU A 1 184 ? 5.922 -6.801 6.464 1.00 89.50 184 LEU A CA 1
ATOM 1464 C C . LEU A 1 184 ? 5.602 -7.755 7.611 1.00 89.50 184 LEU A C 1
ATOM 1466 O O . LEU A 1 184 ? 5.668 -7.358 8.780 1.00 89.50 184 LEU A O 1
ATOM 1470 N N . LEU A 1 185 ? 5.291 -9.004 7.281 1.00 84.88 185 LEU A N 1
ATOM 1471 C CA . LEU A 1 185 ? 5.169 -10.091 8.245 1.00 84.88 185 LEU A CA 1
ATOM 1472 C C . LEU A 1 185 ? 6.535 -10.774 8.426 1.00 84.88 185 LEU A C 1
ATOM 1474 O O . LEU A 1 185 ? 7.146 -11.230 7.462 1.00 84.88 185 LEU A O 1
ATOM 1478 N N . GLY A 1 186 ? 6.996 -10.896 9.671 1.00 72.62 186 GLY A N 1
ATOM 1479 C CA . GLY A 1 186 ? 8.254 -11.559 10.019 1.00 72.62 186 GLY A CA 1
ATOM 1480 C C . GLY A 1 186 ? 9.499 -10.666 9.950 1.00 72.62 186 GLY A C 1
ATOM 1481 O O . GLY A 1 186 ? 9.443 -9.470 9.666 1.00 72.62 186 GLY A O 1
ATOM 1482 N N . GLU A 1 187 ? 10.645 -11.281 10.241 1.00 55.28 187 GLU A N 1
ATOM 1483 C CA . GLU A 1 187 ? 11.975 -10.661 10.220 1.00 55.28 187 GLU A CA 1
ATOM 1484 C C . GLU A 1 187 ? 12.626 -10.868 8.840 1.00 55.28 187 GLU A C 1
ATOM 1486 O O . GLU A 1 187 ? 13.537 -11.679 8.689 1.00 55.28 187 GLU A O 1
ATOM 1491 N N . GLU A 1 188 ? 12.133 -10.197 7.795 1.00 58.69 188 GLU A N 1
ATOM 1492 C CA . GLU A 1 188 ? 12.698 -10.324 6.442 1.00 58.69 188 GLU A CA 1
ATOM 1493 C C . GLU A 1 188 ? 13.259 -9.023 5.846 1.00 58.69 188 GLU A C 1
ATOM 1495 O O . GLU A 1 188 ? 13.042 -7.917 6.335 1.00 58.69 188 GLU A O 1
ATOM 1500 N N . GLN A 1 189 ? 14.069 -9.221 4.800 1.00 54.94 189 GLN A N 1
ATOM 1501 C CA . GLN A 1 189 ? 15.143 -8.372 4.287 1.00 54.94 189 GLN A CA 1
ATOM 1502 C C . GLN A 1 189 ? 14.735 -6.942 3.902 1.00 54.94 189 GLN A C 1
ATOM 1504 O O . GLN A 1 189 ? 14.379 -6.648 2.760 1.00 54.94 189 GLN A O 1
ATOM 1509 N N . ILE A 1 190 ? 14.913 -6.017 4.842 1.00 56.78 190 ILE A N 1
ATOM 1510 C CA . ILE A 1 190 ? 15.026 -4.589 4.544 1.00 56.78 190 ILE A CA 1
ATOM 1511 C C . ILE A 1 190 ? 16.421 -4.360 3.947 1.00 56.78 190 ILE A C 1
ATOM 1513 O O . ILE A 1 190 ? 17.433 -4.444 4.646 1.00 56.78 190 ILE A O 1
ATOM 1517 N N . GLY A 1 191 ? 16.490 -4.096 2.641 1.00 56.03 191 GLY A N 1
ATOM 1518 C CA . GLY A 1 191 ? 17.729 -3.679 1.992 1.00 56.03 191 GLY A CA 1
ATOM 1519 C C . GLY A 1 191 ? 18.118 -2.257 2.404 1.00 56.03 191 GLY A C 1
ATOM 1520 O O . GLY A 1 191 ? 17.296 -1.483 2.886 1.00 56.03 191 GLY A O 1
ATOM 1521 N N . LEU A 1 192 ? 19.370 -1.857 2.153 1.00 54.53 192 LEU A N 1
ATOM 1522 C CA . LEU A 1 192 ? 19.879 -0.520 2.514 1.00 54.53 192 LEU A CA 1
ATOM 1523 C C . LEU A 1 192 ? 19.050 0.643 1.918 1.00 54.53 192 LEU A C 1
ATOM 1525 O O . LEU A 1 192 ? 19.126 1.765 2.413 1.00 54.53 192 LEU A O 1
ATOM 1529 N N . ARG A 1 193 ? 18.307 0.400 0.828 1.00 58.41 193 ARG A N 1
ATOM 1530 C CA . ARG A 1 193 ? 17.607 1.429 0.039 1.00 58.41 193 ARG A CA 1
ATOM 1531 C C . ARG A 1 193 ? 16.103 1.197 -0.146 1.00 58.41 193 ARG A C 1
ATOM 1533 O O . ARG A 1 193 ? 15.460 2.043 -0.749 1.00 58.41 193 ARG A O 1
ATOM 1540 N N . GLY A 1 194 ? 15.548 0.095 0.356 1.00 74.06 194 GLY A N 1
ATOM 1541 C CA . GLY A 1 194 ? 14.151 -0.267 0.113 1.00 74.06 194 GLY A CA 1
ATOM 1542 C C . GLY A 1 194 ? 13.897 -1.769 0.211 1.00 74.06 194 GLY A C 1
ATOM 1543 O O . GLY A 1 194 ? 14.766 -2.533 0.642 1.00 74.06 194 GLY A O 1
ATOM 1544 N N . LEU A 1 195 ? 12.700 -2.180 -0.201 1.00 78.88 195 LEU A N 1
ATOM 1545 C CA . LEU A 1 195 ? 12.290 -3.579 -0.264 1.00 78.88 195 LEU A CA 1
ATOM 1546 C C . LEU A 1 195 ? 12.613 -4.151 -1.643 1.00 78.88 195 LEU A C 1
ATOM 1548 O O . LEU A 1 195 ? 12.240 -3.583 -2.666 1.00 78.88 195 LEU A O 1
ATOM 1552 N N . LEU A 1 196 ? 13.296 -5.294 -1.661 1.00 76.88 196 LEU A N 1
ATOM 1553 C CA . LEU A 1 196 ? 13.592 -6.048 -2.887 1.00 76.88 196 LEU A CA 1
ATOM 1554 C C . LEU A 1 196 ? 12.516 -7.101 -3.195 1.00 76.88 196 LEU A C 1
ATOM 1556 O O . LEU A 1 196 ? 12.681 -7.918 -4.089 1.00 76.88 196 LEU A O 1
ATOM 1560 N N . ARG A 1 197 ? 11.423 -7.098 -2.429 1.00 79.75 197 ARG A N 1
ATOM 1561 C CA . ARG A 1 197 ? 10.258 -7.958 -2.624 1.00 79.75 197 ARG A CA 1
ATOM 1562 C C . ARG A 1 197 ? 8.978 -7.182 -2.354 1.00 79.75 197 ARG A C 1
ATOM 1564 O O . ARG A 1 197 ? 9.002 -6.181 -1.634 1.00 79.75 197 ARG A O 1
ATOM 1571 N N . ALA A 1 198 ? 7.859 -7.693 -2.858 1.00 86.31 198 ALA A N 1
ATOM 1572 C CA . ALA A 1 198 ? 6.543 -7.188 -2.490 1.00 86.31 198 ALA A CA 1
ATOM 1573 C C . ALA A 1 198 ? 6.286 -7.385 -0.980 1.00 86.31 198 ALA A C 1
ATOM 1575 O O . ALA A 1 198 ? 6.607 -8.458 -0.457 1.00 86.31 198 ALA A O 1
ATOM 1576 N N . PRO A 1 199 ? 5.734 -6.384 -0.273 1.00 91.19 199 PRO A N 1
ATOM 1577 C CA . PRO A 1 199 ? 5.256 -6.546 1.098 1.00 91.19 199 PRO A CA 1
ATOM 1578 C C . PRO A 1 199 ? 3.936 -7.328 1.133 1.00 91.19 199 PRO A C 1
ATOM 1580 O O . PRO A 1 199 ? 3.236 -7.427 0.127 1.00 91.19 199 PRO A O 1
ATOM 1583 N N . GLU A 1 200 ? 3.555 -7.856 2.297 1.00 91.50 200 GLU A N 1
ATOM 1584 C CA . GLU A 1 200 ? 2.263 -8.540 2.440 1.00 91.50 200 GLU A CA 1
ATOM 1585 C C . GLU A 1 200 ? 1.086 -7.558 2.388 1.00 91.50 200 GLU A C 1
ATOM 1587 O O . GLU A 1 200 ? 0.026 -7.903 1.866 1.00 91.50 200 GLU A O 1
ATOM 1592 N N . PHE A 1 201 ? 1.289 -6.333 2.878 1.00 95.12 201 PHE A N 1
ATOM 1593 C CA . PHE A 1 201 ? 0.305 -5.255 2.845 1.00 95.12 201 PHE A CA 1
ATOM 1594 C C . PHE A 1 201 ? 0.835 -4.028 2.108 1.00 95.12 201 PHE A C 1
ATOM 1596 O O . PHE A 1 201 ? 1.967 -3.597 2.361 1.00 95.12 201 PHE A O 1
ATOM 1603 N N . VAL A 1 202 ? -0.028 -3.405 1.309 1.00 96.38 202 VAL A N 1
ATOM 1604 C CA . VAL A 1 202 ? 0.185 -2.070 0.739 1.00 96.38 202 VAL A CA 1
ATOM 1605 C C . VAL A 1 202 ? -1.046 -1.204 0.993 1.00 96.38 202 VAL A C 1
ATOM 1607 O O . VAL A 1 202 ? -2.172 -1.669 0.843 1.00 96.38 202 VAL A O 1
ATOM 1610 N N . MET A 1 203 ? -0.847 0.067 1.324 1.00 97.06 203 MET A N 1
ATOM 1611 C CA . MET A 1 203 ? -1.891 1.086 1.278 1.00 97.06 203 MET A CA 1
ATOM 1612 C C . MET A 1 203 ? -1.423 2.265 0.440 1.00 97.06 203 MET A C 1
ATOM 1614 O O . MET A 1 203 ? -0.293 2.718 0.606 1.00 97.06 203 MET A O 1
ATOM 1618 N N . GLU A 1 204 ? -2.331 2.765 -0.391 1.00 94.44 204 GLU A N 1
ATOM 1619 C CA . GLU A 1 204 ? -2.181 3.982 -1.185 1.00 94.44 204 GLU A CA 1
ATOM 1620 C C . GLU A 1 204 ? -3.327 4.938 -0.862 1.00 94.44 204 GLU A C 1
ATOM 1622 O O . GLU A 1 204 ? -4.475 4.518 -0.667 1.00 94.44 204 GLU A O 1
ATOM 1627 N N . VAL A 1 205 ? -3.032 6.231 -0.795 1.00 91.44 205 VAL A N 1
ATOM 1628 C CA . VAL A 1 205 ? -4.022 7.274 -0.542 1.00 91.44 205 VAL A CA 1
ATOM 1629 C C . VAL A 1 205 ? -4.179 8.106 -1.809 1.00 91.44 205 VAL A C 1
ATOM 1631 O O . VAL A 1 205 ? -3.284 8.844 -2.209 1.00 91.44 205 VAL A O 1
ATOM 1634 N N . LEU A 1 206 ? -5.355 8.015 -2.432 1.00 84.25 206 LEU A N 1
ATOM 1635 C CA . LEU A 1 206 ? -5.663 8.712 -3.676 1.00 84.25 206 LEU A CA 1
ATOM 1636 C C . LEU A 1 206 ? -5.536 10.227 -3.519 1.00 84.25 206 LEU A C 1
ATOM 1638 O O . LEU A 1 206 ? -6.279 10.853 -2.753 1.00 84.25 206 LEU A O 1
ATOM 1642 N N . SER A 1 207 ? -4.677 10.815 -4.348 1.00 67.19 207 SER A N 1
ATOM 1643 C CA . SER A 1 207 ? -4.752 12.226 -4.709 1.00 67.19 207 SER A CA 1
ATOM 1644 C C . SER A 1 207 ? -5.658 12.429 -5.936 1.00 67.19 207 SER A C 1
ATOM 1646 O O . SER A 1 207 ? -5.952 11.498 -6.690 1.00 67.19 207 SER A O 1
ATOM 1648 N N . GLU A 1 208 ? -6.115 13.664 -6.157 1.00 57.94 208 GLU A N 1
ATOM 1649 C CA . GLU A 1 208 ? -6.958 14.031 -7.308 1.00 57.94 208 GLU A CA 1
ATOM 1650 C C . GLU A 1 208 ? -6.327 13.671 -8.670 1.00 57.94 208 GLU A C 1
ATOM 1652 O O . GLU A 1 208 ? -7.049 13.384 -9.624 1.00 57.94 208 GLU A O 1
ATOM 1657 N N . SER A 1 209 ? -4.992 13.661 -8.771 1.00 56.41 209 SER A N 1
ATOM 1658 C CA . SER A 1 209 ? -4.255 13.477 -10.030 1.00 56.41 209 SER A CA 1
ATOM 1659 C C . SER A 1 209 ? -3.863 12.034 -10.367 1.00 56.41 209 SER A C 1
ATOM 1661 O O . SER A 1 209 ? -3.355 11.798 -11.461 1.00 56.41 209 SER A O 1
ATOM 1663 N N . GLU A 1 210 ? -4.079 11.073 -9.465 1.00 59.50 210 GLU A N 1
ATOM 1664 C CA . GLU A 1 210 ? -3.478 9.725 -9.548 1.00 59.50 210 GLU A CA 1
ATOM 1665 C C . GLU A 1 210 ? -4.508 8.592 -9.742 1.00 59.50 210 GLU A C 1
ATOM 1667 O O . GLU A 1 210 ? -4.148 7.417 -9.801 1.00 59.50 210 GLU A O 1
ATOM 1672 N N . GLN A 1 211 ? -5.790 8.932 -9.933 1.00 62.06 211 GLN A N 1
ATOM 1673 C CA . GLN A 1 211 ? -6.901 7.967 -9.963 1.00 62.06 211 GLN A CA 1
ATOM 1674 C C . GLN A 1 211 ? -6.722 6.810 -10.958 1.00 62.06 211 GLN A C 1
ATOM 1676 O O . GLN A 1 211 ? -7.016 5.672 -10.611 1.00 62.06 211 GLN A O 1
ATOM 1681 N N . GLU A 1 212 ? -6.245 7.059 -12.181 1.00 64.69 212 GLU A N 1
ATOM 1682 C CA . GLU A 1 212 ? -6.125 5.994 -13.190 1.00 64.69 212 GLU A CA 1
ATOM 1683 C C . GLU A 1 212 ? -5.035 4.970 -12.833 1.00 64.69 212 GLU A C 1
ATOM 1685 O O . GLU A 1 212 ? -5.268 3.765 -12.927 1.00 64.69 212 GLU A O 1
ATOM 1690 N N . GLN A 1 213 ? -3.859 5.427 -12.387 1.00 68.38 213 GLN A N 1
ATOM 1691 C CA . GLN A 1 213 ? -2.756 4.532 -12.017 1.00 68.38 213 GLN A CA 1
ATOM 1692 C C . GLN A 1 213 ? -3.127 3.682 -10.799 1.00 68.38 213 GLN A C 1
ATOM 1694 O O . GLN A 1 213 ? -2.992 2.457 -10.825 1.00 68.38 213 GLN A O 1
ATOM 1699 N N . GLU A 1 214 ? -3.658 4.327 -9.765 1.00 68.88 214 GLU A N 1
ATOM 1700 C CA . GLU A 1 214 ? -3.973 3.689 -8.490 1.00 68.88 214 GLU A CA 1
ATOM 1701 C C . GLU A 1 214 ? -5.199 2.766 -8.566 1.00 68.88 214 GLU A C 1
ATOM 1703 O O . GLU A 1 214 ? -5.227 1.714 -7.934 1.00 68.88 214 GLU A O 1
ATOM 1708 N N . MET A 1 215 ? -6.220 3.106 -9.362 1.00 69.75 215 MET A N 1
ATOM 1709 C CA . MET A 1 215 ? -7.444 2.296 -9.448 1.00 69.75 215 MET A CA 1
ATOM 1710 C C . MET A 1 215 ? -7.393 1.185 -10.499 1.00 69.75 215 MET A C 1
ATOM 1712 O O . MET A 1 215 ? -8.172 0.238 -10.397 1.00 69.75 215 MET A O 1
ATOM 1716 N N . VAL A 1 216 ? -6.545 1.305 -11.527 1.00 71.12 216 VAL A N 1
ATOM 1717 C CA . VAL A 1 216 ? -6.555 0.381 -12.678 1.00 71.12 216 VAL A CA 1
ATOM 1718 C C . VAL A 1 216 ? -5.260 -0.412 -12.790 1.00 71.12 216 VAL A C 1
ATOM 1720 O O . VAL A 1 216 ? -5.310 -1.615 -13.020 1.00 71.12 216 VAL A O 1
ATOM 1723 N N . VAL A 1 217 ? -4.102 0.233 -12.628 1.00 79.50 217 VAL A N 1
ATOM 1724 C CA . VAL A 1 217 ? -2.799 -0.405 -12.886 1.00 79.50 217 VAL A CA 1
ATOM 1725 C C . VAL A 1 217 ? -2.282 -1.122 -11.642 1.00 79.50 217 VAL A C 1
ATOM 1727 O O . VAL A 1 217 ? -1.947 -2.307 -11.689 1.00 79.50 217 VAL A O 1
ATOM 1730 N N . LYS A 1 218 ? -2.239 -0.416 -10.510 1.00 85.31 218 LYS A N 1
ATOM 1731 C CA . LYS A 1 218 ? -1.640 -0.915 -9.269 1.00 85.31 218 LYS A CA 1
ATOM 1732 C C . LYS A 1 218 ? -2.330 -2.138 -8.643 1.00 85.31 218 LYS A C 1
ATOM 1734 O O . LYS A 1 218 ? -1.597 -2.995 -8.154 1.00 85.31 218 LYS A O 1
ATOM 1739 N N . PRO A 1 219 ? -3.666 -2.322 -8.695 1.00 86.19 219 PRO A N 1
ATOM 1740 C CA . PRO A 1 219 ? -4.287 -3.529 -8.154 1.00 86.19 219 PRO A CA 1
ATOM 1741 C C . PRO A 1 219 ? -3.784 -4.810 -8.837 1.00 86.19 219 PRO A C 1
ATOM 1743 O O . PRO A 1 219 ? -3.394 -5.756 -8.154 1.00 86.19 219 PRO A O 1
ATOM 1746 N N . ASP A 1 220 ? -3.737 -4.833 -10.175 1.00 83.31 220 ASP A N 1
ATOM 1747 C CA . ASP A 1 220 ? -3.229 -5.986 -10.930 1.00 83.31 220 ASP A CA 1
ATOM 1748 C C . ASP A 1 220 ? -1.712 -6.158 -10.723 1.00 83.31 220 ASP A C 1
ATOM 1750 O O . ASP A 1 220 ? -1.232 -7.288 -10.590 1.00 83.31 220 ASP A O 1
ATOM 1754 N N . LEU A 1 221 ? -0.963 -5.052 -10.629 1.00 85.69 221 LEU A N 1
ATOM 1755 C CA . LEU A 1 221 ? 0.474 -5.061 -10.345 1.00 85.69 221 LEU A CA 1
ATOM 1756 C C . LEU A 1 221 ? 0.788 -5.689 -8.977 1.00 85.69 221 LEU A C 1
ATOM 1758 O O . LEU A 1 221 ? 1.613 -6.598 -8.889 1.00 85.69 221 LEU A O 1
ATOM 1762 N N . TYR A 1 222 ? 0.120 -5.237 -7.915 1.00 88.75 222 TYR A N 1
ATOM 1763 C CA . TYR A 1 222 ? 0.319 -5.742 -6.556 1.00 88.75 222 TYR A CA 1
ATOM 1764 C C . TYR A 1 222 ? -0.135 -7.192 -6.408 1.00 88.75 222 TYR A C 1
ATOM 1766 O O . TYR A 1 222 ? 0.584 -7.994 -5.807 1.00 88.75 222 TYR A O 1
ATOM 1774 N N . MET A 1 223 ? -1.263 -7.557 -7.023 1.00 85.69 223 MET A N 1
ATOM 1775 C CA . MET A 1 223 ? -1.720 -8.945 -7.079 1.00 85.69 223 MET A CA 1
ATOM 1776 C C . MET A 1 223 ? -0.679 -9.845 -7.759 1.00 85.69 223 MET A C 1
ATOM 1778 O O . MET A 1 223 ? -0.324 -10.898 -7.231 1.00 85.69 223 MET A O 1
ATOM 1782 N N . GLY A 1 224 ? -0.154 -9.425 -8.917 1.00 82.12 224 GLY A N 1
ATOM 1783 C CA . GLY A 1 224 ? 0.882 -10.157 -9.650 1.00 82.12 224 GLY A CA 1
ATOM 1784 C C . GLY A 1 224 ? 2.203 -10.275 -8.884 1.00 82.12 224 GLY A C 1
ATOM 1785 O O . GLY A 1 224 ? 2.929 -11.251 -9.068 1.00 82.12 224 GLY A O 1
ATOM 1786 N N . ALA A 1 225 ? 2.483 -9.318 -7.995 1.00 83.44 225 ALA A N 1
ATOM 1787 C CA . ALA A 1 225 ? 3.672 -9.297 -7.150 1.00 83.44 225 ALA A CA 1
ATOM 1788 C C . ALA A 1 225 ? 3.558 -10.104 -5.856 1.00 83.44 225 ALA A C 1
ATOM 1790 O O . ALA A 1 225 ? 4.564 -10.294 -5.173 1.00 83.44 225 ALA A O 1
ATOM 1791 N N . GLY A 1 226 ? 2.371 -10.620 -5.533 1.00 84.69 226 GLY A N 1
ATOM 1792 C CA . GLY A 1 226 ? 2.148 -11.403 -4.321 1.00 84.69 226 GLY A CA 1
ATOM 1793 C C . GLY A 1 226 ? 1.885 -10.569 -3.071 1.00 84.69 226 GLY A C 1
ATOM 1794 O O . GLY A 1 226 ? 2.042 -11.087 -1.965 1.00 84.69 226 GLY A O 1
ATOM 1795 N N . VAL A 1 227 ? 1.472 -9.305 -3.225 1.00 90.50 227 VAL A N 1
ATOM 1796 C CA . VAL A 1 227 ? 0.815 -8.581 -2.127 1.00 90.50 227 VAL A CA 1
ATOM 1797 C C . VAL A 1 227 ? -0.430 -9.374 -1.727 1.00 90.50 227 VAL A C 1
ATOM 1799 O O . VAL A 1 227 ? -1.131 -9.896 -2.591 1.00 90.50 227 VAL A O 1
ATOM 1802 N N . GLN A 1 228 ? -0.701 -9.493 -0.429 1.00 92.00 228 GLN A N 1
ATOM 1803 C CA . GLN A 1 228 ? -1.832 -10.278 0.081 1.00 92.00 228 GLN A CA 1
ATOM 1804 C C . GLN A 1 228 ? -3.054 -9.397 0.343 1.00 92.00 228 GLN A C 1
ATOM 1806 O O . GLN A 1 228 ? -4.189 -9.815 0.106 1.00 92.00 228 GLN A O 1
ATOM 1811 N N . GLU A 1 229 ? -2.825 -8.171 0.812 1.00 95.12 229 GLU A N 1
ATOM 1812 C CA . GLU A 1 229 ? -3.869 -7.197 1.109 1.00 95.12 229 GLU A CA 1
ATOM 1813 C C . GLU A 1 229 ? -3.451 -5.805 0.623 1.00 95.12 229 GLU A C 1
ATOM 1815 O O . GLU A 1 229 ? -2.374 -5.312 0.953 1.00 95.12 229 GLU A O 1
ATOM 1820 N N . TYR A 1 230 ? -4.302 -5.173 -0.181 1.00 95.62 230 TYR A N 1
ATOM 1821 C CA . TYR A 1 230 ? -4.058 -3.850 -0.744 1.00 95.62 230 TYR A CA 1
ATOM 1822 C C . TYR A 1 230 ? -5.224 -2.917 -0.436 1.00 95.62 230 TYR A C 1
ATOM 1824 O O . TYR A 1 230 ? -6.379 -3.245 -0.701 1.00 95.62 230 TYR A O 1
ATOM 1832 N N . TRP A 1 231 ? -4.934 -1.762 0.153 1.00 97.50 231 TRP A N 1
ATOM 1833 C CA . TRP A 1 231 ? -5.930 -0.756 0.499 1.00 97.50 231 TRP A CA 1
ATOM 1834 C C . TRP A 1 231 ? -5.758 0.485 -0.366 1.00 97.50 231 TRP A C 1
ATOM 1836 O O . TRP A 1 231 ? -4.678 1.065 -0.425 1.00 97.50 231 TRP A O 1
ATOM 1846 N N . LEU A 1 232 ? -6.851 0.933 -0.974 1.00 94.62 232 LEU A N 1
ATOM 1847 C CA . LEU A 1 232 ? -6.911 2.196 -1.691 1.00 94.62 232 LEU A CA 1
ATOM 1848 C C . LEU A 1 232 ? -7.841 3.157 -0.954 1.00 94.62 232 LEU A C 1
ATOM 1850 O O . LEU A 1 232 ? -9.058 2.953 -0.918 1.00 94.62 232 LEU A O 1
ATOM 1854 N N . VAL A 1 233 ? -7.272 4.197 -0.349 1.00 94.38 233 VAL A N 1
ATOM 1855 C CA . VAL A 1 233 ? -8.011 5.158 0.473 1.00 94.38 233 VAL A CA 1
ATOM 1856 C C . VAL A 1 233 ? -8.309 6.419 -0.327 1.00 94.38 233 VAL A C 1
ATOM 1858 O O . VAL A 1 233 ? -7.408 7.121 -0.769 1.00 94.38 233 VAL A O 1
ATOM 1861 N N . ASN A 1 234 ? -9.587 6.749 -0.483 1.00 90.06 234 ASN A N 1
ATOM 1862 C CA . ASN A 1 234 ? -10.042 7.970 -1.130 1.00 90.06 234 ASN A CA 1
ATOM 1863 C C . ASN A 1 234 ? -10.447 9.014 -0.082 1.00 90.06 234 ASN A C 1
ATOM 1865 O O . ASN A 1 234 ? -11.504 8.892 0.541 1.00 90.06 234 ASN A O 1
ATOM 1869 N N . LEU A 1 235 ? -9.638 10.065 0.081 1.00 85.56 235 LEU A N 1
ATOM 1870 C CA . LEU A 1 235 ? -9.917 11.154 1.028 1.00 85.56 235 LEU A CA 1
ATOM 1871 C C . LEU A 1 235 ? -11.166 11.966 0.661 1.00 85.56 235 LEU A C 1
ATOM 1873 O O . LEU A 1 235 ? -11.918 12.367 1.547 1.00 85.56 235 LEU A O 1
ATOM 1877 N N . TYR A 1 236 ? -11.409 12.187 -0.632 1.00 83.19 236 TYR A N 1
ATOM 1878 C CA . TYR A 1 236 ? -12.515 13.015 -1.123 1.00 83.19 236 TYR A CA 1
ATOM 1879 C C . TYR A 1 236 ? -13.861 12.319 -0.957 1.00 83.19 236 TYR A C 1
ATOM 1881 O O . TYR A 1 236 ? -14.836 12.917 -0.510 1.00 83.19 236 TYR A O 1
ATOM 1889 N N . GLN A 1 237 ? -13.903 11.035 -1.309 1.00 86.38 237 GLN A N 1
ATOM 1890 C CA . GLN A 1 237 ? -15.101 10.210 -1.168 1.00 86.38 237 GLN A CA 1
ATOM 1891 C C . GLN A 1 237 ? -15.245 9.638 0.246 1.00 86.38 237 GLN A C 1
ATOM 1893 O O . GLN A 1 237 ? -16.291 9.075 0.559 1.00 86.38 237 GLN A O 1
ATOM 1898 N N . ARG A 1 238 ? -14.217 9.789 1.098 1.00 89.56 238 ARG A N 1
ATOM 1899 C CA . ARG A 1 238 ? -14.129 9.208 2.448 1.00 89.56 238 ARG A CA 1
ATOM 1900 C C . ARG A 1 238 ? -14.430 7.711 2.434 1.00 89.56 238 ARG A C 1
ATOM 1902 O O . ARG A 1 238 ? -15.282 7.213 3.175 1.00 89.56 238 ARG A O 1
ATOM 1909 N N . GLN A 1 239 ? -13.735 7.011 1.543 1.00 92.44 239 GLN A N 1
ATOM 1910 C CA . GLN A 1 239 ? -13.917 5.588 1.285 1.00 92.44 239 GLN A CA 1
ATOM 1911 C C . GLN A 1 239 ? -12.589 4.843 1.275 1.00 92.44 239 GLN A C 1
ATOM 1913 O O . GLN A 1 239 ? -11.547 5.406 0.952 1.00 92.44 239 GLN A O 1
ATOM 1918 N N . VAL A 1 240 ? -12.649 3.558 1.597 1.00 95.94 240 VAL A N 1
ATOM 1919 C CA . VAL A 1 240 ? -11.531 2.623 1.522 1.00 95.94 240 VAL A CA 1
ATOM 1920 C C . VAL A 1 240 ? -11.972 1.446 0.676 1.00 95.94 240 VAL A C 1
ATOM 1922 O O . VAL A 1 240 ? -12.978 0.805 0.981 1.00 95.94 240 VAL A O 1
ATOM 1925 N N . ILE A 1 241 ? -11.226 1.162 -0.384 1.00 94.50 241 ILE A N 1
ATOM 1926 C CA . ILE A 1 241 ? -11.386 -0.056 -1.172 1.00 94.50 241 ILE A CA 1
ATOM 1927 C C . ILE A 1 241 ? -10.330 -1.042 -0.690 1.00 94.50 241 ILE A C 1
ATOM 1929 O O . ILE A 1 241 ? -9.135 -0.764 -0.765 1.00 94.50 241 ILE A O 1
ATOM 1933 N N . VAL A 1 242 ? -10.780 -2.180 -0.177 1.00 96.31 242 VAL A N 1
ATOM 1934 C CA . VAL A 1 242 ? -9.929 -3.256 0.323 1.00 96.31 242 VAL A CA 1
ATOM 1935 C C . VAL A 1 242 ? -9.915 -4.376 -0.696 1.00 96.31 242 VAL A C 1
ATOM 1937 O O . VAL A 1 242 ? -10.932 -5.021 -0.945 1.00 96.31 242 VAL A O 1
ATOM 1940 N N . TYR A 1 243 ? -8.739 -4.621 -1.250 1.00 93.12 243 TYR A N 1
ATOM 1941 C CA . TYR A 1 243 ? -8.438 -5.758 -2.095 1.00 93.12 243 TYR A CA 1
ATOM 1942 C C . TYR A 1 243 ? -7.781 -6.841 -1.243 1.00 93.12 243 TYR A C 1
ATOM 1944 O O . TYR A 1 243 ? -6.681 -6.662 -0.721 1.00 93.12 243 TYR A O 1
ATOM 1952 N N . TRP A 1 244 ? -8.448 -7.981 -1.109 1.00 93.06 244 TRP A N 1
ATOM 1953 C CA . TRP A 1 244 ? -7.877 -9.177 -0.506 1.00 93.06 244 TRP A CA 1
ATOM 1954 C C . TRP A 1 244 ? -7.503 -10.165 -1.605 1.00 93.06 244 TRP A C 1
ATOM 1956 O O . TRP A 1 244 ? -8.375 -10.780 -2.224 1.00 93.06 244 TRP A O 1
ATOM 1966 N N . PHE A 1 245 ? -6.201 -10.311 -1.835 1.00 87.56 245 PHE A N 1
ATOM 1967 C CA . PHE A 1 245 ? -5.623 -11.278 -2.767 1.00 87.56 245 PHE A CA 1
ATOM 1968 C C . PHE A 1 245 ? -5.358 -12.630 -2.079 1.00 87.56 245 PHE A C 1
ATOM 1970 O O . PHE A 1 245 ? -5.458 -13.682 -2.705 1.00 87.56 245 PHE A O 1
ATOM 1977 N N . GLY A 1 246 ? -5.096 -12.617 -0.766 1.00 80.50 246 GLY A N 1
ATOM 1978 C CA . GLY A 1 246 ? -4.821 -13.814 0.029 1.00 80.50 246 GLY A CA 1
ATOM 1979 C C . GLY A 1 246 ? -3.468 -14.464 -0.280 1.00 80.50 246 GLY A C 1
ATOM 1980 O O . GLY A 1 246 ? -2.577 -13.846 -0.849 1.00 80.50 246 GLY A O 1
ATOM 1981 N N . ASN A 1 247 ? -3.305 -15.731 0.119 1.00 65.94 247 ASN A N 1
ATOM 1982 C CA . ASN A 1 247 ? -2.024 -16.455 0.013 1.00 65.94 247 ASN A CA 1
ATOM 1983 C C . ASN A 1 247 ? -1.842 -17.219 -1.310 1.00 65.94 247 ASN A C 1
ATOM 1985 O O . ASN A 1 247 ? -0.809 -17.862 -1.507 1.00 65.94 247 ASN A O 1
ATOM 1989 N N . ASN A 1 248 ? -2.850 -17.213 -2.183 1.00 51.62 248 ASN A N 1
ATOM 1990 C CA . ASN A 1 248 ? -2.819 -17.936 -3.447 1.00 51.62 248 ASN A CA 1
ATOM 1991 C C . ASN A 1 248 ? -2.533 -16.944 -4.572 1.00 51.62 248 ASN A C 1
ATOM 1993 O O . ASN A 1 248 ? -3.309 -16.025 -4.805 1.00 51.62 248 ASN A O 1
ATOM 1997 N N . TYR A 1 249 ? -1.428 -17.147 -5.286 1.00 47.09 249 TYR A N 1
ATOM 1998 C CA . TYR A 1 249 ? -1.108 -16.378 -6.484 1.00 47.09 249 TYR A CA 1
ATOM 1999 C C . TYR A 1 249 ? -2.182 -16.633 -7.560 1.00 47.09 249 TYR A C 1
ATOM 2001 O O . TYR A 1 249 ? -2.191 -17.693 -8.184 1.00 47.09 249 TYR A O 1
ATOM 2009 N N . GLY A 1 250 ? -3.109 -15.688 -7.756 1.00 49.50 250 GLY A N 1
ATOM 2010 C CA . GLY A 1 250 ? -4.166 -15.770 -8.770 1.00 49.50 250 GLY A CA 1
ATOM 2011 C C . GLY A 1 250 ? -5.481 -15.101 -8.355 1.00 49.50 250 GLY A C 1
ATOM 2012 O O . GLY A 1 250 ? -5.643 -14.655 -7.228 1.00 49.50 250 GLY A O 1
ATOM 2013 N N . ARG A 1 251 ? -6.454 -15.042 -9.276 1.00 52.81 251 ARG A N 1
ATOM 2014 C CA . ARG A 1 251 ? -7.786 -14.445 -9.023 1.00 52.81 251 ARG A CA 1
ATOM 2015 C C . ARG A 1 251 ? -8.741 -15.357 -8.235 1.00 52.81 251 ARG A C 1
ATOM 2017 O O . ARG A 1 251 ? -9.867 -14.960 -7.942 1.00 52.81 251 ARG A O 1
ATOM 2024 N N . GLU A 1 252 ? -8.335 -16.582 -7.909 1.00 53.22 252 GLU A N 1
ATOM 2025 C CA . GLU A 1 252 ? -9.171 -17.515 -7.151 1.00 53.22 252 GLU A CA 1
ATOM 2026 C C . GLU A 1 252 ? -9.231 -17.108 -5.674 1.00 53.22 252 GLU A C 1
ATOM 2028 O O . GLU A 1 252 ? -8.239 -17.177 -4.954 1.00 53.22 252 GLU A O 1
ATOM 2033 N N . GLY A 1 253 ? -10.412 -16.688 -5.213 1.00 61.72 253 GLY A N 1
ATOM 2034 C CA . GLY A 1 253 ? -10.609 -16.209 -3.839 1.00 61.72 253 GLY A CA 1
ATOM 2035 C C . GLY A 1 253 ? -10.310 -14.722 -3.629 1.00 61.72 253 GLY A C 1
ATOM 2036 O O . GLY A 1 253 ? -10.383 -14.258 -2.491 1.00 61.72 253 GLY A O 1
ATOM 2037 N N . PHE A 1 254 ? -10.039 -13.980 -4.709 1.00 80.19 254 PHE A N 1
ATOM 2038 C CA . PHE A 1 254 ? -9.947 -12.523 -4.707 1.00 80.19 254 PHE A CA 1
ATOM 2039 C C . PHE A 1 254 ? -11.257 -11.888 -4.229 1.00 80.19 254 PHE A C 1
ATOM 2041 O O . PHE A 1 254 ? -12.339 -12.236 -4.712 1.00 80.19 254 PHE A O 1
ATOM 2048 N N . GLN A 1 255 ? -11.161 -10.954 -3.285 1.00 87.81 255 GLN A N 1
ATOM 2049 C CA . GLN A 1 255 ? -12.305 -10.219 -2.753 1.00 87.81 255 GLN A CA 1
ATOM 2050 C C . GLN A 1 255 ? -12.036 -8.720 -2.780 1.00 87.81 255 GLN A C 1
ATOM 2052 O O . GLN A 1 255 ? -10.921 -8.278 -2.502 1.00 87.81 255 GLN A O 1
ATOM 2057 N N . VAL A 1 256 ? -13.080 -7.957 -3.096 1.00 91.44 256 VAL A N 1
ATOM 2058 C CA . VAL A 1 256 ? -13.064 -6.496 -3.059 1.00 91.44 256 VAL A CA 1
ATOM 2059 C C . VAL A 1 256 ? -14.213 -6.035 -2.192 1.00 91.44 256 VAL A C 1
ATOM 2061 O O . VAL A 1 256 ? -15.370 -6.319 -2.500 1.00 91.44 256 VAL A O 1
ATOM 2064 N N . ASP A 1 257 ? -13.880 -5.307 -1.138 1.00 93.81 257 ASP A N 1
ATOM 2065 C CA . ASP A 1 257 ? -14.846 -4.682 -0.249 1.00 93.81 257 ASP A CA 1
ATOM 2066 C C . ASP A 1 257 ? -14.655 -3.163 -0.282 1.00 93.81 257 ASP A C 1
ATOM 2068 O O . ASP A 1 257 ? -13.530 -2.668 -0.356 1.00 93.81 257 ASP A O 1
ATOM 2072 N N . THR A 1 258 ? -15.746 -2.407 -0.197 1.00 94.50 258 THR A N 1
ATOM 2073 C CA . THR A 1 258 ? -15.697 -0.948 -0.047 1.00 94.50 258 THR A CA 1
ATOM 2074 C C . THR A 1 258 ? -16.303 -0.558 1.290 1.00 94.50 258 THR A C 1
ATOM 2076 O O . THR A 1 258 ? -17.412 -0.976 1.620 1.00 94.50 258 THR A O 1
ATOM 2079 N N . TYR A 1 259 ? -15.584 0.281 2.027 1.00 96.62 259 TYR A N 1
ATOM 2080 C CA . TYR A 1 259 ? -15.993 0.815 3.319 1.00 96.62 259 TYR A CA 1
ATOM 2081 C C . TYR A 1 259 ? -16.023 2.338 3.268 1.00 96.62 259 TYR A C 1
ATOM 2083 O O . TYR A 1 259 ? -15.210 2.955 2.581 1.00 96.62 259 TYR A O 1
ATOM 2091 N N . THR A 1 260 ? -16.932 2.958 4.012 1.00 96.12 260 THR A N 1
ATOM 2092 C CA . THR A 1 260 ? -16.854 4.393 4.322 1.00 96.12 260 THR A CA 1
ATOM 2093 C C . THR A 1 260 ? -16.016 4.620 5.580 1.00 96.12 260 THR A C 1
ATOM 2095 O O . THR A 1 260 ? -15.796 3.697 6.361 1.00 96.12 260 THR A O 1
ATOM 2098 N N . PHE A 1 261 ? -15.564 5.854 5.817 1.00 94.50 261 PHE A N 1
ATOM 2099 C CA . PHE A 1 261 ? -14.765 6.183 7.011 1.00 94.50 261 PHE A CA 1
ATOM 2100 C C . PHE A 1 261 ? -15.516 5.998 8.341 1.00 94.50 261 PHE A C 1
ATOM 2102 O O . PHE A 1 261 ? -14.875 5.901 9.383 1.00 94.50 261 PHE A O 1
ATOM 2109 N N . ASP A 1 262 ? -16.849 5.917 8.309 1.00 95.50 262 ASP A N 1
ATOM 2110 C CA . ASP A 1 262 ? -17.681 5.656 9.493 1.00 95.50 262 ASP A CA 1
ATOM 2111 C C . ASP A 1 262 ? -17.756 4.158 9.839 1.00 95.50 262 ASP A C 1
ATOM 2113 O O . ASP A 1 262 ? -18.292 3.766 10.878 1.00 95.50 262 ASP A O 1
ATOM 2117 N N . GLN A 1 263 ? -17.253 3.299 8.950 1.00 97.44 263 GLN A N 1
ATOM 2118 C CA . GLN A 1 263 ? -17.180 1.863 9.155 1.00 97.44 263 GLN A CA 1
ATOM 2119 C C . GLN A 1 263 ? -15.778 1.472 9.603 1.00 97.44 263 GLN A C 1
ATOM 2121 O O . GLN A 1 263 ? -14.769 1.994 9.131 1.00 97.44 263 GLN A O 1
ATOM 2126 N N . LYS A 1 264 ? -15.714 0.480 10.490 1.00 97.62 264 LYS A N 1
ATOM 2127 C CA . LYS A 1 264 ? -14.442 -0.128 10.859 1.00 97.62 264 LYS A CA 1
ATOM 2128 C C . LYS A 1 264 ? -13.998 -1.107 9.780 1.00 97.62 264 LYS A C 1
ATOM 2130 O O . LYS A 1 264 ? -14.762 -2.001 9.415 1.00 97.62 264 LYS A O 1
ATOM 2135 N N . VAL A 1 265 ? -12.762 -0.960 9.320 1.00 98.25 265 VAL A N 1
ATOM 2136 C CA . VAL A 1 265 ? -12.194 -1.742 8.219 1.00 98.25 265 VAL A CA 1
ATOM 2137 C C . VAL A 1 265 ? -11.309 -2.859 8.783 1.00 98.25 265 VAL A C 1
ATOM 2139 O O . VAL A 1 265 ? -10.340 -2.558 9.484 1.00 98.25 265 VAL A O 1
ATOM 2142 N N . PRO A 1 266 ? -11.611 -4.144 8.528 1.00 97.38 266 PRO A N 1
ATOM 2143 C CA . PRO A 1 266 ? -10.775 -5.243 9.002 1.00 97.38 266 PRO A CA 1
ATOM 2144 C C . PRO A 1 266 ? -9.463 -5.301 8.214 1.00 97.38 266 PRO A C 1
ATOM 2146 O O . PRO A 1 266 ? -9.505 -5.407 6.991 1.00 97.38 266 PRO A O 1
ATOM 2149 N N . MET A 1 267 ? -8.315 -5.301 8.902 1.00 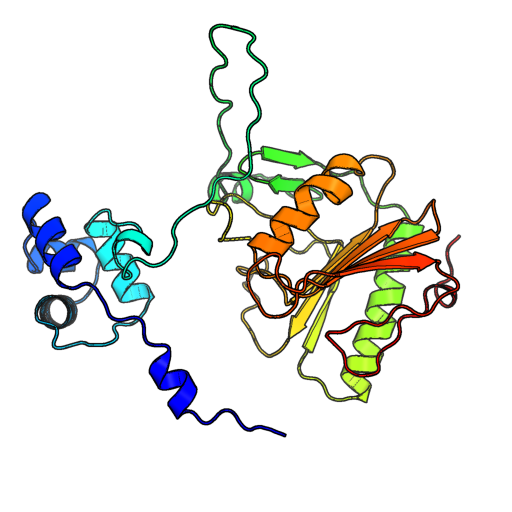95.75 267 MET A N 1
ATOM 2150 C CA . MET A 1 267 ? -7.039 -5.683 8.276 1.00 95.75 267 MET A CA 1
ATOM 2151 C C . MET A 1 267 ? -6.862 -7.181 8.449 1.00 95.75 267 MET A C 1
ATOM 2153 O O . MET A 1 267 ? -6.552 -7.661 9.537 1.00 95.75 267 MET A O 1
ATOM 2157 N N . ARG A 1 268 ? -7.088 -7.933 7.379 1.00 93.12 268 ARG A N 1
ATOM 2158 C CA . ARG A 1 268 ? -7.178 -9.399 7.427 1.00 93.12 268 ARG A CA 1
ATOM 2159 C C . ARG A 1 268 ? -5.843 -10.059 7.773 1.00 93.12 268 ARG A C 1
ATOM 2161 O O . ARG A 1 268 ? -5.834 -11.163 8.314 1.00 93.12 268 ARG A O 1
ATOM 2168 N N . LEU A 1 269 ? -4.729 -9.373 7.518 1.00 91.56 269 LEU A N 1
ATOM 2169 C CA . LEU A 1 269 ? -3.389 -9.803 7.933 1.00 91.56 269 LEU A CA 1
ATOM 2170 C C . LEU A 1 269 ? -3.143 -9.717 9.450 1.00 91.56 269 LEU A C 1
ATOM 2172 O O . LEU A 1 269 ? -2.221 -10.361 9.950 1.00 91.56 269 LEU A O 1
ATOM 2176 N N . LEU A 1 270 ? -3.949 -8.948 10.190 1.00 93.25 270 LEU A N 1
ATOM 2177 C CA . LEU A 1 270 ? -3.842 -8.782 11.639 1.00 93.25 270 LEU A CA 1
ATOM 2178 C C . LEU A 1 270 ? -5.122 -9.279 12.314 1.00 93.25 270 LEU A C 1
ATOM 2180 O O . LEU A 1 270 ? -6.118 -8.563 12.392 1.00 93.25 270 LEU A O 1
ATOM 2184 N N . ASP A 1 271 ? -5.086 -10.505 12.839 1.00 91.56 271 ASP A N 1
ATOM 2185 C CA . ASP A 1 271 ? -6.260 -11.140 13.445 1.00 91.56 271 ASP A CA 1
ATOM 2186 C C . ASP A 1 271 ? -6.904 -10.246 14.518 1.00 91.56 271 ASP A C 1
ATOM 2188 O O . ASP A 1 271 ? -6.239 -9.795 15.454 1.00 91.56 271 ASP A O 1
ATOM 2192 N N . GLY A 1 272 ? -8.197 -9.959 14.354 1.00 94.06 272 GLY A N 1
ATOM 2193 C CA . GLY A 1 272 ? -8.991 -9.102 15.239 1.00 94.06 272 GLY A CA 1
ATOM 2194 C C . GLY A 1 272 ? -8.760 -7.587 15.124 1.00 94.06 272 GLY A C 1
ATOM 2195 O O . GLY A 1 272 ? -9.451 -6.837 15.816 1.00 94.06 272 GLY A O 1
ATOM 2196 N N . PHE A 1 273 ? -7.837 -7.109 14.281 1.00 96.94 273 PHE A N 1
ATOM 2197 C CA . PHE A 1 273 ? -7.633 -5.672 14.087 1.00 96.94 273 PHE A CA 1
ATOM 2198 C C . PHE A 1 273 ? -8.728 -5.056 13.215 1.00 96.94 273 PHE A C 1
ATOM 2200 O O . PHE A 1 273 ? -9.053 -5.552 12.137 1.00 96.94 273 PHE A O 1
ATOM 2207 N N . MET A 1 274 ? -9.241 -3.914 13.666 1.00 97.81 274 MET A N 1
ATOM 2208 C CA . MET A 1 274 ? -10.263 -3.138 12.976 1.00 97.81 274 MET A CA 1
ATOM 2209 C C . MET A 1 274 ? -9.817 -1.675 12.930 1.00 97.81 274 MET A C 1
ATOM 2211 O O . MET A 1 274 ? -9.772 -1.018 13.971 1.00 97.81 274 MET A O 1
ATOM 2215 N N . MET A 1 275 ? -9.495 -1.166 11.742 1.00 98.06 275 MET A N 1
ATOM 2216 C CA . MET A 1 275 ? -9.110 0.229 11.545 1.00 98.06 275 MET A CA 1
ATOM 2217 C C . MET A 1 275 ? -10.341 1.133 11.601 1.00 98.06 275 MET A C 1
ATOM 2219 O O . MET A 1 275 ? -11.302 0.919 10.865 1.00 98.06 275 MET A O 1
ATOM 2223 N N . ASP A 1 276 ? -10.297 2.160 12.446 1.00 97.12 276 ASP A N 1
ATOM 2224 C CA . ASP A 1 276 ? -11.352 3.167 12.569 1.00 97.12 276 ASP A CA 1
ATOM 2225 C C . ASP A 1 276 ? -10.853 4.515 12.035 1.00 97.12 276 ASP A C 1
ATOM 2227 O O . ASP A 1 276 ? -10.156 5.263 12.726 1.00 97.12 276 ASP A O 1
ATOM 2231 N N . PHE A 1 277 ? -11.187 4.810 10.779 1.00 95.38 277 PHE A N 1
ATOM 2232 C CA . PHE A 1 277 ? -10.775 6.045 10.109 1.00 95.38 277 PHE A CA 1
ATOM 2233 C C . PHE A 1 277 ? -11.433 7.292 10.711 1.00 95.38 277 PHE A C 1
ATOM 2235 O O . PHE A 1 277 ? -10.871 8.379 10.605 1.00 95.38 277 PHE A O 1
ATOM 2242 N N . GLY A 1 278 ? -12.572 7.143 11.395 1.00 92.44 278 GLY A N 1
ATOM 2243 C CA . GLY A 1 278 ? -13.238 8.229 12.114 1.00 92.44 278 GLY A CA 1
ATOM 2244 C C . GLY A 1 278 ? -12.446 8.754 13.317 1.00 92.44 278 GLY A C 1
ATOM 2245 O O . GLY A 1 278 ? -12.741 9.837 13.812 1.00 92.44 278 GLY A O 1
ATOM 2246 N N . THR A 1 279 ? -11.423 8.022 13.775 1.00 92.25 279 THR A N 1
ATOM 2247 C CA . THR A 1 279 ? -10.526 8.461 14.861 1.00 92.25 279 THR A CA 1
ATOM 2248 C C . THR A 1 279 ? -9.382 9.368 14.401 1.00 92.25 279 THR A C 1
ATOM 2250 O O . THR A 1 279 ? -8.652 9.890 15.243 1.00 92.25 279 THR A O 1
ATOM 2253 N N . ILE A 1 280 ? -9.207 9.550 13.088 1.00 93.12 280 ILE A N 1
ATOM 2254 C CA . ILE A 1 280 ? -8.157 10.394 12.514 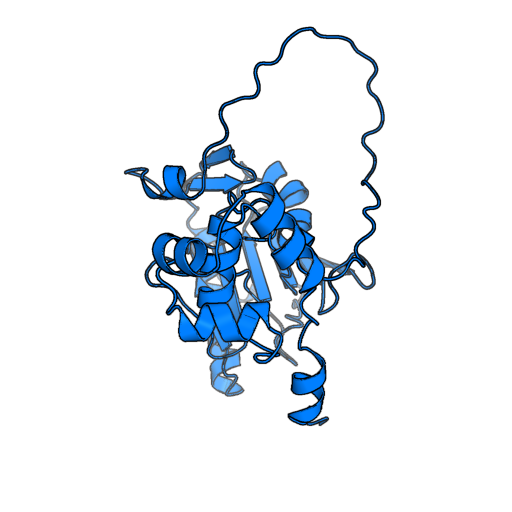1.00 93.12 280 ILE A CA 1
ATOM 2255 C C . ILE A 1 280 ? -8.724 11.795 12.279 1.00 93.12 280 ILE A C 1
ATOM 2257 O O . ILE A 1 280 ? -9.703 11.961 11.550 1.00 93.12 280 ILE A O 1
ATOM 2261 N N . ASP A 1 281 ? -8.091 12.800 12.882 1.00 87.50 281 ASP A N 1
ATOM 2262 C CA . ASP A 1 281 ? -8.482 14.202 12.743 1.00 87.50 281 ASP A CA 1
ATOM 2263 C C . ASP A 1 281 ? -7.942 14.773 11.421 1.00 87.50 281 ASP A C 1
ATOM 2265 O O . ASP A 1 281 ? -6.743 14.998 11.263 1.00 87.50 281 ASP A O 1
ATOM 2269 N N . LEU A 1 282 ? -8.830 14.940 10.439 1.00 87.69 282 LEU A N 1
ATOM 2270 C CA . LEU A 1 282 ? -8.518 15.505 9.125 1.00 87.69 282 LEU A CA 1
ATOM 2271 C C . LEU A 1 282 ? -9.070 16.935 9.063 1.00 87.69 282 LEU A C 1
ATOM 2273 O O . LEU A 1 282 ? -10.223 17.151 9.439 1.00 87.69 282 LEU A O 1
ATOM 2277 N N . MET A 1 283 ? -8.263 17.887 8.578 1.00 77.31 283 MET A N 1
ATOM 2278 C CA . MET A 1 283 ? -8.621 19.314 8.501 1.00 77.31 283 MET A CA 1
ATOM 2279 C C . MET A 1 283 ? -9.614 19.650 7.387 1.00 77.31 283 MET A C 1
ATOM 2281 O O . MET A 1 283 ? -9.559 18.993 6.320 1.00 77.31 283 MET A O 1
#